Protein AF-A0A6M3ISF0-F1 (afdb_monomer_lite)

Foldseek 3Di:
DDKDKDFDADPVGQGAWFKWKFKAAPPVRHGFWWAPDPVSPHTDDGGDTAHNRRMDMTHDDFHWIKIFIDDPVDTDIDGGDGDDPPPPLPQAEFEWDDEQQETEGDDDPPPDDADAFRKHKYQGQFFAQDQWGWYQDPPPGIATEAEDVRHTWAHDPPPDAQRTPQRTGRWMWMWGAHVVVGHIYTDDTD

Structure (mmCIF, N/CA/C/O backbone):
data_AF-A0A6M3ISF0-F1
#
_entry.id   AF-A0A6M3ISF0-F1
#
loop_
_atom_site.group_PDB
_atom_site.id
_atom_site.type_symbol
_atom_site.label_atom_id
_atom_site.label_alt_id
_atom_site.label_comp_id
_atom_site.label_asym_id
_atom_site.label_entity_id
_atom_site.label_seq_id
_atom_site.pdbx_PDB_ins_code
_atom_site.Cartn_x
_atom_site.Cartn_y
_atom_site.Cartn_z
_atom_site.occupancy
_atom_site.B_iso_or_equiv
_atom_site.auth_seq_id
_atom_site.auth_comp_id
_atom_site.auth_asym_id
_atom_site.auth_atom_id
_atom_site.pdbx_PDB_model_num
ATOM 1 N N . MET A 1 1 ? -7.201 -8.445 5.596 1.00 82.94 1 MET A N 1
ATOM 2 C CA . MET A 1 1 ? -7.683 -7.466 6.593 1.00 82.94 1 MET A CA 1
ATOM 3 C C . MET A 1 1 ? -6.512 -7.004 7.444 1.00 82.94 1 MET A C 1
ATOM 5 O O . MET A 1 1 ? -5.647 -7.827 7.736 1.00 82.94 1 MET A O 1
ATOM 9 N N . GLU A 1 2 ? -6.474 -5.734 7.847 1.00 86.75 2 GLU A N 1
ATOM 10 C CA . GLU A 1 2 ? -5.438 -5.208 8.753 1.00 86.75 2 GLU A CA 1
ATOM 11 C C . GLU A 1 2 ? -5.917 -5.291 10.208 1.00 86.75 2 GLU A C 1
ATOM 13 O O . GLU A 1 2 ? -7.106 -5.116 10.480 1.00 86.75 2 GLU A O 1
ATOM 18 N N . LYS A 1 3 ? -5.005 -5.587 11.144 1.00 91.44 3 LYS A N 1
ATOM 19 C CA . LYS A 1 3 ? -5.300 -5.579 12.581 1.00 91.44 3 LYS A CA 1
ATOM 20 C C . LYS A 1 3 ? -5.180 -4.157 13.117 1.00 91.44 3 LYS A C 1
ATOM 22 O O . LYS A 1 3 ? -4.159 -3.512 12.906 1.00 91.44 3 LYS A O 1
ATOM 27 N N . ARG A 1 4 ? -6.143 -3.720 13.922 1.00 94.06 4 ARG A N 1
ATOM 28 C CA . ARG A 1 4 ? -5.987 -2.559 14.804 1.00 94.06 4 ARG A CA 1
ATOM 29 C C . ARG A 1 4 ? -6.282 -2.936 16.239 1.00 94.06 4 ARG A C 1
ATOM 31 O O . ARG A 1 4 ? -7.137 -3.774 16.514 1.00 94.06 4 ARG A O 1
ATOM 38 N N . TYR A 1 5 ? -5.559 -2.299 17.142 1.00 95.19 5 TYR A N 1
ATOM 39 C CA . TYR A 1 5 ? -5.719 -2.455 18.573 1.00 95.19 5 TYR A CA 1
ATOM 40 C C . TYR A 1 5 ? -5.307 -1.167 19.269 1.00 95.19 5 TYR A C 1
ATOM 42 O O . TYR A 1 5 ? -4.506 -0.401 18.733 1.00 95.19 5 TYR A O 1
ATOM 50 N N . ASP A 1 6 ? -5.859 -0.939 20.450 1.00 96.44 6 ASP A N 1
ATOM 51 C CA . ASP A 1 6 ? -5.440 0.136 21.343 1.00 96.44 6 ASP A CA 1
ATOM 52 C C . ASP A 1 6 ? -5.912 -0.186 22.768 1.00 96.44 6 ASP A C 1
ATOM 54 O O . ASP A 1 6 ? -6.575 -1.202 23.012 1.00 96.44 6 ASP A O 1
ATOM 58 N N . SER A 1 7 ? -5.576 0.681 23.717 1.00 96.12 7 SER A N 1
ATOM 59 C CA . SER A 1 7 ? -6.074 0.628 25.082 1.00 96.12 7 SER A CA 1
ATOM 60 C C . SER A 1 7 ? -6.783 1.920 25.484 1.00 96.12 7 SER A C 1
ATOM 62 O O . SER A 1 7 ? -6.400 3.036 25.134 1.00 96.12 7 SER A O 1
ATOM 64 N N . VAL A 1 8 ? -7.864 1.772 26.244 1.00 95.88 8 VAL A N 1
ATOM 65 C CA . VAL A 1 8 ? -8.617 2.889 26.809 1.00 95.88 8 VAL A CA 1
ATOM 66 C C . VAL A 1 8 ? -8.153 3.114 28.241 1.00 95.88 8 VAL A C 1
ATOM 68 O O . VAL A 1 8 ? -8.286 2.237 29.095 1.00 95.88 8 VAL A O 1
ATOM 71 N N . ILE A 1 9 ? -7.644 4.316 28.502 1.00 94.75 9 ILE A N 1
ATOM 72 C CA . ILE A 1 9 ? -7.204 4.762 29.827 1.00 94.75 9 ILE A CA 1
ATOM 73 C C . ILE A 1 9 ? -7.998 5.985 30.298 1.00 94.75 9 ILE A C 1
ATOM 75 O O . ILE A 1 9 ? -8.476 6.788 29.491 1.00 94.75 9 ILE A O 1
ATOM 79 N N . ASP A 1 10 ? -8.145 6.134 31.613 1.00 90.38 10 ASP A N 1
ATOM 80 C CA . ASP A 1 10 ? -8.730 7.318 32.239 1.00 90.38 10 ASP A CA 1
ATOM 81 C C . ASP A 1 10 ? -7.714 8.478 32.345 1.00 90.38 10 ASP A C 1
ATOM 83 O O . ASP A 1 10 ? -6.531 8.346 32.029 1.00 90.38 10 ASP A O 1
ATOM 87 N N . LEU A 1 11 ? -8.164 9.643 32.827 1.00 87.62 11 LEU A N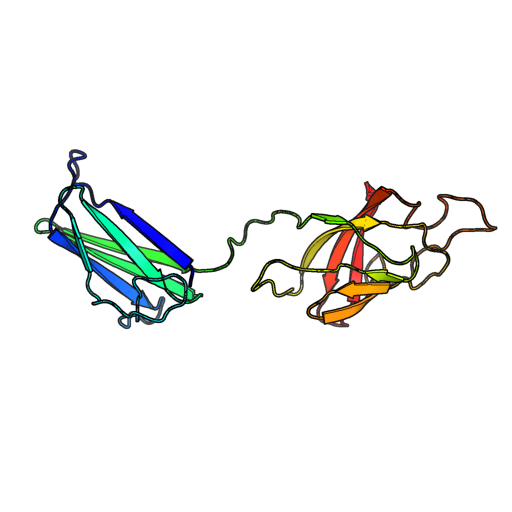 1
ATOM 88 C CA . LEU A 1 11 ? -7.303 10.826 33.007 1.00 87.62 11 LEU A CA 1
ATOM 89 C C . LEU A 1 11 ? -6.198 10.645 34.064 1.00 87.62 11 LEU A C 1
ATOM 91 O O . LEU A 1 11 ? -5.318 11.495 34.178 1.00 87.62 11 LEU A O 1
ATOM 95 N N . LYS A 1 12 ? -6.257 9.577 34.860 1.00 91.69 12 LYS A N 1
ATOM 96 C CA . LYS A 1 12 ? -5.252 9.214 35.864 1.00 91.69 12 LYS A CA 1
ATOM 97 C C . LYS A 1 12 ? -4.309 8.117 35.351 1.00 91.69 12 LYS A C 1
ATOM 99 O O . LYS A 1 12 ? -3.406 7.731 36.086 1.00 91.69 12 LYS A O 1
ATOM 104 N N . GLY A 1 13 ? -4.501 7.643 34.116 1.00 90.31 13 GLY A N 1
ATOM 105 C CA . GLY A 1 13 ? -3.708 6.589 33.491 1.00 90.31 13 GLY A CA 1
ATOM 106 C C . GLY A 1 13 ? -4.131 5.164 33.858 1.00 90.31 13 GLY A C 1
ATOM 107 O O . GLY A 1 13 ? -3.401 4.232 33.535 1.00 90.31 13 GLY A O 1
ATOM 108 N N . ASN A 1 14 ? -5.276 4.965 34.519 1.00 93.75 14 ASN A N 1
ATOM 109 C CA . ASN A 1 14 ? -5.788 3.621 34.796 1.00 93.75 14 ASN A CA 1
ATOM 110 C C . ASN A 1 14 ? -6.493 3.057 33.562 1.00 93.75 14 ASN A C 1
ATOM 112 O O . ASN A 1 14 ? -7.224 3.781 32.886 1.00 93.75 14 ASN A O 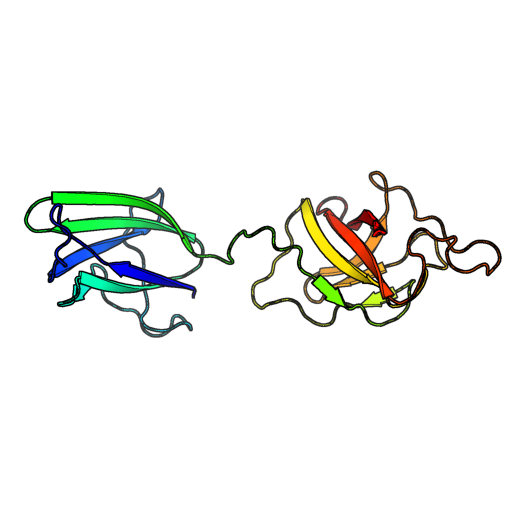1
ATOM 116 N N . ALA A 1 15 ? -6.337 1.758 33.317 1.00 95.94 15 ALA A N 1
ATOM 117 C CA . ALA A 1 15 ? -7.112 1.038 32.314 1.00 95.94 15 ALA A CA 1
ATOM 118 C C . ALA A 1 15 ? -8.621 1.114 32.602 1.00 95.94 15 ALA A C 1
ATOM 120 O O . ALA A 1 15 ? -9.052 1.005 33.752 1.00 95.94 15 ALA A O 1
ATOM 121 N N . VAL A 1 16 ? -9.423 1.281 31.550 1.00 96.38 16 VAL A N 1
ATOM 122 C CA . VAL A 1 16 ? -10.886 1.316 31.642 1.00 96.38 16 VAL A CA 1
ATOM 123 C C . VAL A 1 16 ? -11.461 0.027 31.071 1.00 96.38 16 VAL A C 1
ATOM 125 O O . VAL A 1 16 ? -11.565 -0.125 29.856 1.00 96.38 16 VAL A O 1
ATOM 128 N N . GLU A 1 17 ? -11.868 -0.881 31.953 1.00 97.12 17 GLU A N 1
ATOM 129 C CA . GLU A 1 17 ? -12.612 -2.091 31.593 1.00 97.12 17 GLU A CA 1
ATOM 130 C C . GLU A 1 17 ? -14.055 -1.763 31.183 1.00 97.12 17 GLU A C 1
ATOM 132 O O . GLU A 1 17 ? -14.706 -0.894 31.772 1.00 97.12 17 GLU A O 1
ATOM 137 N N . GLY A 1 18 ? -14.569 -2.460 30.166 1.00 96.06 18 GLY A N 1
ATOM 138 C CA . GLY A 1 18 ? -15.957 -2.331 29.723 1.00 96.06 18 GLY A CA 1
ATOM 139 C C . GLY A 1 18 ? -16.284 -1.031 28.980 1.00 96.06 18 GLY A C 1
ATOM 140 O O . GLY A 1 18 ? -17.460 -0.725 28.770 1.00 96.06 18 GLY A O 1
ATOM 141 N N . ALA A 1 19 ? -15.280 -0.260 28.551 1.00 97.31 19 ALA A N 1
ATOM 142 C CA . ALA A 1 19 ? -15.494 0.854 27.636 1.00 97.31 19 ALA A CA 1
ATOM 143 C C . ALA A 1 19 ? -16.059 0.326 26.312 1.00 97.31 19 ALA A C 1
ATOM 145 O O . ALA A 1 19 ? -15.580 -0.666 25.766 1.00 97.31 19 ALA A O 1
ATOM 146 N N . THR A 1 20 ? -17.082 0.994 25.787 1.00 97.94 20 THR A N 1
ATOM 147 C CA . THR A 1 20 ? -17.698 0.625 24.511 1.00 97.94 20 THR A CA 1
ATOM 148 C C . THR A 1 20 ? -16.939 1.286 23.369 1.00 97.94 20 THR A C 1
ATOM 150 O O . THR A 1 20 ? -16.845 2.512 23.336 1.00 97.94 20 THR A O 1
ATOM 153 N N . VAL A 1 21 ? -16.449 0.501 22.412 1.00 98.06 21 VAL A N 1
ATOM 154 C CA . VAL A 1 21 ? -15.757 0.990 21.214 1.00 98.06 21 VAL A CA 1
ATOM 155 C C . VAL A 1 21 ? -16.611 0.693 19.988 1.00 98.06 21 VAL A C 1
ATOM 157 O O . VAL A 1 21 ? -16.810 -0.462 19.615 1.00 98.06 21 VAL A O 1
ATOM 160 N N . ARG A 1 22 ? -17.138 1.742 19.354 1.00 98.12 22 ARG A N 1
ATOM 161 C CA . ARG A 1 22 ? -17.831 1.644 18.064 1.00 98.12 22 ARG A CA 1
ATOM 162 C C . ARG A 1 22 ? -16.865 1.962 16.940 1.00 98.12 22 ARG A C 1
ATOM 164 O O . ARG A 1 22 ? -16.290 3.047 16.932 1.00 98.12 22 ARG A O 1
ATOM 171 N N . VAL A 1 23 ? -16.751 1.052 15.979 1.00 97.88 23 VAL A N 1
ATOM 172 C CA . VAL A 1 23 ? -15.993 1.274 14.741 1.00 97.88 23 VAL A CA 1
ATOM 173 C C . VAL A 1 23 ? -16.966 1.712 13.650 1.00 97.88 23 VAL A C 1
ATOM 175 O O . VAL A 1 23 ? -17.902 0.982 13.320 1.00 97.88 23 VAL A O 1
ATOM 178 N N . GLN A 1 24 ? -16.788 2.907 13.103 1.00 97.44 24 GLN A N 1
ATOM 179 C CA . GLN A 1 24 ? -17.673 3.453 12.075 1.00 97.44 24 GLN A CA 1
ATOM 180 C C . GLN A 1 24 ? -16.903 3.756 10.795 1.00 97.44 24 GLN A C 1
ATOM 182 O O . GLN A 1 24 ? -15.719 4.073 10.845 1.00 97.44 24 GLN A O 1
ATOM 187 N N . SER A 1 25 ? -17.572 3.685 9.648 1.00 93.62 25 SER A N 1
ATOM 188 C CA . SER A 1 25 ? -17.029 4.168 8.381 1.00 93.62 25 SER A CA 1
ATOM 189 C C . SER A 1 25 ? -16.835 5.678 8.472 1.00 93.62 25 SER A C 1
ATOM 191 O O . SER A 1 25 ? -17.751 6.379 8.907 1.00 93.62 25 SER A O 1
ATOM 193 N N . TYR A 1 26 ? -15.708 6.201 8.014 1.00 89.12 26 TYR A N 1
ATOM 194 C CA . TYR A 1 26 ? -15.469 7.637 7.936 1.00 89.12 26 TYR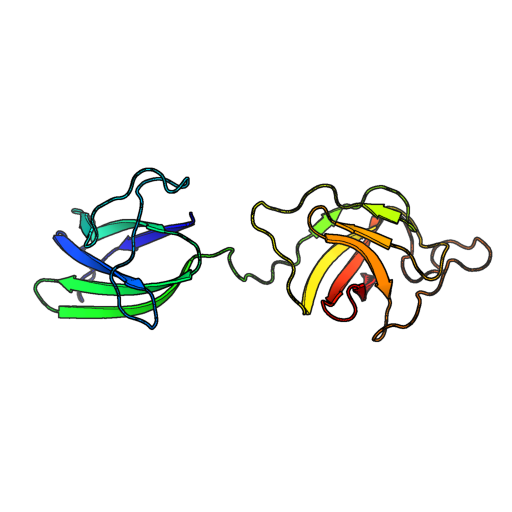 A CA 1
ATOM 195 C C . TYR A 1 26 ? -15.478 8.090 6.465 1.00 89.12 26 TYR A C 1
ATOM 197 O O . TYR A 1 26 ? -14.930 7.384 5.621 1.00 89.12 26 TYR A O 1
ATOM 205 N N . PRO A 1 27 ? -16.116 9.226 6.112 1.00 88.44 27 PRO A N 1
ATOM 206 C CA . PRO A 1 27 ? -16.833 10.178 6.974 1.00 88.44 27 PRO A CA 1
ATOM 207 C C . PRO A 1 27 ? -18.326 9.859 7.187 1.00 88.44 27 PRO A C 1
ATOM 209 O O . PRO A 1 27 ? -19.015 10.602 7.879 1.00 88.44 27 PRO A O 1
ATOM 212 N N . ALA A 1 28 ? -18.851 8.782 6.595 1.00 82.81 28 ALA A N 1
ATOM 213 C CA . ALA A 1 28 ? -20.293 8.508 6.559 1.00 82.81 28 ALA A CA 1
ATOM 214 C C . ALA A 1 28 ? -20.934 8.173 7.927 1.00 82.81 28 ALA A C 1
ATOM 216 O O . ALA A 1 28 ? -22.144 8.314 8.087 1.00 82.81 28 ALA A O 1
ATOM 217 N N . GLY A 1 29 ? -20.153 7.720 8.913 1.00 87.56 29 GLY A N 1
ATOM 218 C CA . GLY A 1 29 ? -20.597 7.436 10.284 1.00 87.56 29 GLY A CA 1
ATOM 219 C C . GLY A 1 29 ? -21.425 6.155 10.478 1.00 87.56 29 GLY A C 1
ATOM 220 O O . GLY A 1 29 ? -21.916 5.911 11.581 1.00 87.56 29 GLY A O 1
ATOM 221 N N . ALA A 1 30 ? -21.601 5.321 9.448 1.00 91.88 30 ALA A N 1
ATOM 222 C CA . ALA A 1 30 ? -22.296 4.035 9.568 1.00 91.88 30 ALA A CA 1
ATOM 223 C C . ALA A 1 30 ? -21.466 3.013 10.368 1.00 91.88 30 ALA A C 1
ATOM 225 O O . ALA A 1 30 ? -20.240 3.075 10.356 1.00 91.88 30 ALA A O 1
ATOM 226 N N . LEU A 1 31 ? -22.110 2.062 11.060 1.00 95.69 31 LEU A N 1
ATOM 227 C CA . LEU A 1 31 ? -21.390 0.969 11.731 1.00 95.69 31 LEU A CA 1
ATOM 228 C C . LEU A 1 31 ? -20.684 0.081 10.702 1.00 95.69 31 LEU A C 1
ATOM 230 O O . LEU A 1 31 ? -21.308 -0.389 9.751 1.00 95.69 31 LEU A O 1
ATOM 234 N N . SER A 1 32 ? -19.398 -0.175 10.929 1.00 96.50 32 SER A N 1
ATOM 235 C CA . SER A 1 32 ? -18.588 -1.032 10.064 1.00 96.50 32 SER A CA 1
ATOM 236 C C . SER A 1 32 ? -18.663 -2.499 10.476 1.00 96.50 32 SER A C 1
ATOM 238 O O . SER A 1 32 ? -18.832 -2.823 11.653 1.00 96.50 32 SER A O 1
ATOM 240 N N . THR A 1 33 ? -18.476 -3.399 9.509 1.00 96.31 33 THR A N 1
ATOM 241 C CA . THR A 1 33 ? -18.230 -4.819 9.805 1.00 96.31 33 THR A CA 1
ATOM 242 C C . THR A 1 33 ? -16.764 -5.002 10.186 1.00 96.31 33 THR A C 1
ATOM 244 O O . THR A 1 33 ? -15.882 -4.493 9.498 1.00 96.31 33 THR A O 1
ATOM 247 N N . ILE A 1 34 ? -16.515 -5.720 11.277 1.00 97.44 34 ILE A N 1
ATOM 248 C CA . ILE A 1 34 ? -15.180 -6.000 11.815 1.00 97.44 34 ILE A CA 1
ATOM 249 C C . ILE A 1 34 ? -15.045 -7.495 12.119 1.00 97.44 34 ILE A C 1
ATOM 251 O O . ILE A 1 34 ? -16.050 -8.193 12.273 1.00 97.44 34 ILE A O 1
ATOM 255 N N . TYR A 1 35 ? -13.812 -7.989 12.198 1.00 97.50 35 TYR A N 1
ATOM 256 C CA . TYR A 1 35 ? -13.494 -9.417 12.225 1.00 97.50 35 TYR A CA 1
ATOM 257 C C . TYR A 1 35 ? -12.497 -9.765 13.335 1.00 97.50 35 TYR A C 1
ATOM 259 O O . TYR A 1 35 ? -11.758 -8.906 13.814 1.00 97.50 35 TYR A O 1
ATOM 267 N N . SER A 1 36 ? -12.464 -11.041 13.721 1.00 95.75 36 SER A N 1
ATOM 268 C CA . SER A 1 36 ? -11.469 -11.594 14.661 1.00 95.75 36 SER A CA 1
ATOM 269 C C . SER A 1 36 ? -10.247 -12.213 13.976 1.00 95.75 36 SER A C 1
ATOM 271 O O . SER A 1 36 ? -9.271 -12.531 14.649 1.00 95.75 36 SER A O 1
ATOM 273 N N . ASP A 1 37 ? -10.273 -12.364 12.650 1.00 91.19 37 ASP A N 1
ATOM 274 C CA . ASP A 1 37 ? -9.190 -12.964 11.872 1.00 91.19 37 ASP A CA 1
ATOM 275 C C . ASP A 1 37 ? -8.735 -12.077 10.706 1.00 91.19 37 ASP A C 1
ATOM 277 O O . ASP A 1 37 ? -9.480 -11.245 10.180 1.00 91.19 37 ASP A O 1
ATOM 281 N N . SER A 1 38 ? -7.487 -12.284 10.279 1.00 88.62 38 SER A N 1
ATOM 282 C CA . SER A 1 38 ? -6.853 -11.535 9.189 1.00 88.62 38 SER A CA 1
ATOM 283 C C . SER A 1 38 ? -7.420 -11.853 7.802 1.00 88.62 38 SER A C 1
ATOM 285 O O . SER A 1 38 ? -7.222 -11.062 6.871 1.00 88.62 38 SER A O 1
ATOM 287 N N . LEU A 1 39 ? -8.135 -12.975 7.661 1.00 86.25 39 LEU A N 1
ATOM 288 C CA . LEU A 1 39 ? -8.771 -13.406 6.416 1.00 86.25 39 LEU A CA 1
ATOM 289 C C . LEU A 1 39 ? -10.142 -12.744 6.204 1.00 86.25 39 LEU A C 1
ATOM 291 O O . LEU A 1 39 ? -10.657 -12.775 5.090 1.00 86.25 39 LEU A O 1
ATOM 295 N N . GLY A 1 40 ? -10.713 -12.112 7.236 1.00 90.31 40 GLY A N 1
ATOM 296 C CA . GLY A 1 40 ? -12.026 -11.472 7.175 1.00 90.31 40 GLY A CA 1
ATOM 297 C C . GLY A 1 40 ? -13.183 -12.469 7.134 1.00 90.31 40 GLY A C 1
ATOM 298 O O . GLY A 1 40 ? -14.208 -12.187 6.519 1.00 90.31 40 GLY A O 1
ATOM 299 N N . VAL A 1 41 ? -13.021 -13.647 7.742 1.00 89.12 41 VAL A N 1
ATOM 300 C CA . VAL A 1 41 ? -14.031 -14.719 7.692 1.00 89.12 41 VAL A CA 1
ATOM 301 C C . VAL A 1 41 ? -15.000 -14.625 8.870 1.00 89.12 41 VAL A C 1
ATOM 303 O O . VAL A 1 41 ? -16.215 -14.729 8.705 1.00 89.12 41 VAL A O 1
ATOM 306 N N . THR A 1 42 ? -14.476 -14.402 10.069 1.00 95.56 42 THR A N 1
ATOM 307 C CA . THR A 1 42 ? -15.219 -14.477 11.328 1.00 95.56 42 THR A CA 1
ATOM 308 C C . THR A 1 42 ? -15.560 -13.076 11.803 1.00 95.56 42 THR A C 1
ATOM 310 O O . THR A 1 42 ? -14.797 -12.443 12.543 1.00 95.56 42 THR A O 1
ATOM 313 N N . ALA A 1 43 ? -16.712 -12.577 11.352 1.00 96.69 43 ALA A N 1
ATOM 314 C CA . ALA A 1 43 ? -17.239 -11.296 11.801 1.00 96.69 43 ALA A CA 1
ATOM 315 C C . ALA A 1 43 ? -17.524 -11.323 13.312 1.00 96.69 43 ALA A C 1
ATOM 317 O O . ALA A 1 43 ? -18.019 -12.318 13.847 1.00 96.69 43 ALA A O 1
ATOM 318 N N . ILE A 1 44 ? -17.226 -10.219 13.990 1.00 97.38 44 ILE A N 1
ATOM 319 C CA . ILE A 1 44 ? -17.486 -10.029 15.421 1.00 97.38 44 ILE A CA 1
ATOM 320 C C . ILE A 1 44 ? -18.438 -8.856 15.650 1.00 97.38 44 ILE A C 1
ATOM 322 O O . ILE A 1 44 ? -18.729 -8.071 14.747 1.00 97.38 44 ILE A O 1
ATOM 326 N N . ALA A 1 45 ? -18.957 -8.758 16.873 1.00 96.88 45 ALA A N 1
ATOM 327 C CA . ALA A 1 45 ? -19.888 -7.704 17.242 1.00 96.88 45 ALA A CA 1
ATOM 328 C C . ALA A 1 45 ? -19.228 -6.316 17.196 1.00 96.88 45 ALA A C 1
ATOM 330 O O . ALA A 1 45 ? -18.093 -6.135 17.627 1.00 96.88 45 ALA A O 1
ATOM 331 N N . ASN A 1 46 ? -19.988 -5.334 16.718 1.00 97.00 46 ASN A N 1
ATOM 332 C CA . ASN A 1 46 ? -19.664 -3.915 16.786 1.00 97.00 46 ASN A CA 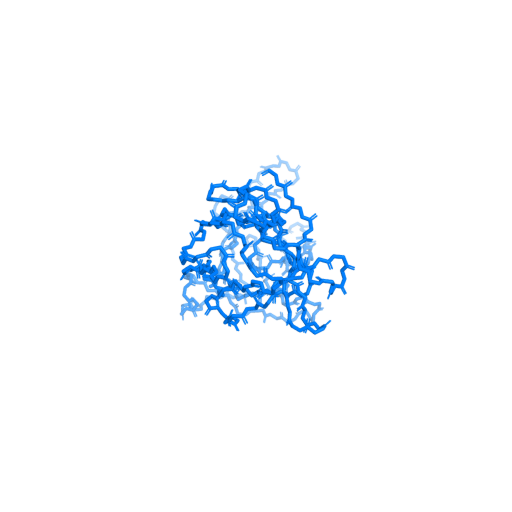1
ATOM 333 C C . ASN A 1 46 ? -20.908 -3.196 17.325 1.00 97.00 46 ASN A C 1
ATOM 335 O O . ASN A 1 46 ? -21.932 -3.179 16.634 1.00 97.00 46 ASN A O 1
ATOM 339 N N . PRO A 1 47 ? -20.881 -2.668 18.560 1.00 97.56 47 PRO A N 1
ATOM 340 C CA . PRO A 1 47 ? -19.699 -2.261 19.334 1.00 97.56 47 PRO A CA 1
ATOM 341 C C . PRO A 1 47 ? -18.902 -3.394 20.006 1.00 97.56 47 PRO A C 1
ATOM 343 O O . PRO A 1 47 ? -19.466 -4.430 20.349 1.00 97.56 47 PRO A O 1
ATOM 346 N N . LEU A 1 48 ? -17.615 -3.133 20.259 1.00 97.12 48 LEU A N 1
ATOM 347 C CA . LEU A 1 48 ? -16.722 -3.929 21.111 1.00 97.12 48 LEU A CA 1
ATOM 348 C C . LEU A 1 48 ? -16.734 -3.401 22.553 1.00 97.12 48 LEU A C 1
ATOM 350 O O . LEU A 1 48 ? -17.076 -2.241 22.794 1.00 97.12 48 LEU A O 1
ATOM 354 N N . THR A 1 49 ? -16.291 -4.228 23.498 1.00 97.44 49 THR A N 1
ATOM 355 C CA . THR A 1 49 ? -16.019 -3.830 24.888 1.00 97.44 49 THR A CA 1
ATOM 356 C C . THR A 1 49 ? -14.559 -4.076 25.232 1.00 97.44 49 THR A C 1
ATOM 358 O O . THR A 1 49 ? -14.038 -5.140 24.898 1.00 97.44 49 THR A O 1
ATOM 361 N N . THR A 1 50 ? -13.915 -3.130 25.912 1.00 97.69 50 THR A N 1
ATOM 362 C CA . THR A 1 50 ? -12.540 -3.310 26.392 1.00 97.69 50 THR A CA 1
ATOM 363 C C . THR A 1 50 ? -12.448 -4.336 27.518 1.00 97.69 50 THR A C 1
ATOM 365 O O . THR A 1 50 ? -13.369 -4.462 28.330 1.00 97.69 50 THR A O 1
ATOM 368 N N . ASP A 1 51 ? -11.328 -5.055 27.578 1.00 96.94 51 ASP A N 1
ATOM 369 C CA . ASP A 1 51 ? -11.035 -6.024 28.639 1.00 96.94 51 ASP A CA 1
ATOM 370 C C . ASP A 1 51 ? -10.548 -5.361 29.949 1.00 96.94 51 ASP A C 1
ATOM 372 O O . ASP A 1 51 ? -10.504 -4.135 30.068 1.00 96.94 51 ASP A O 1
ATOM 376 N N . ALA A 1 52 ? -10.148 -6.169 30.939 1.00 97.00 52 ALA A N 1
ATOM 377 C CA . ALA A 1 52 ? -9.641 -5.701 32.236 1.00 97.00 52 ALA A CA 1
ATOM 378 C C . ALA A 1 52 ? -8.366 -4.830 32.153 1.00 97.00 52 ALA A C 1
ATOM 380 O O . ALA A 1 52 ? -8.061 -4.091 33.087 1.00 97.00 52 ALA A O 1
ATOM 381 N N . ASN A 1 53 ? -7.627 -4.888 31.040 1.00 95.94 53 ASN A N 1
ATOM 382 C CA . ASN A 1 53 ? -6.470 -4.034 30.759 1.00 95.94 53 ASN A CA 1
ATOM 383 C C . ASN A 1 53 ? -6.846 -2.809 29.908 1.00 95.94 53 ASN A C 1
ATOM 385 O O . ASN A 1 53 ? -5.969 -2.061 29.471 1.00 95.94 53 ASN A O 1
ATOM 389 N N . GLY A 1 54 ? -8.140 -2.589 29.665 1.00 96.69 54 GLY A N 1
ATOM 390 C CA . GLY A 1 54 ? -8.642 -1.537 28.791 1.00 96.69 54 GLY A CA 1
ATOM 391 C C . GLY A 1 54 ? -8.387 -1.819 27.312 1.00 96.69 54 GLY A C 1
ATOM 392 O O . GLY A 1 54 ? -8.587 -0.927 26.493 1.00 96.69 54 GLY A O 1
ATOM 393 N N . TYR A 1 55 ? -7.945 -3.024 26.958 1.00 97.62 55 TYR A N 1
ATOM 394 C CA . TYR A 1 55 ? -7.528 -3.379 25.610 1.00 97.62 55 TYR A CA 1
ATOM 395 C C . TYR A 1 55 ? -8.720 -3.749 24.729 1.00 97.62 55 TYR A C 1
ATOM 397 O O . TYR A 1 55 ? -9.684 -4.369 25.183 1.00 97.62 55 TYR A O 1
ATOM 405 N N . PHE A 1 56 ? -8.635 -3.397 23.449 1.00 97.75 56 PHE A N 1
ATOM 406 C CA . PHE A 1 56 ? -9.511 -3.907 22.402 1.00 97.75 56 PHE A CA 1
ATOM 407 C C . PHE A 1 56 ? -8.719 -4.128 21.115 1.00 97.75 56 PHE A C 1
ATOM 409 O O . PHE A 1 56 ? -7.731 -3.447 20.845 1.00 97.75 56 PHE A O 1
ATOM 416 N N . GLU A 1 57 ? -9.190 -5.055 20.288 1.00 97.19 57 GLU A N 1
ATOM 417 C CA . GLU A 1 57 ? -8.625 -5.326 18.972 1.00 97.19 57 GLU A CA 1
ATOM 418 C C . GLU A 1 57 ? -9.701 -5.759 17.985 1.00 97.19 57 GLU A C 1
ATOM 420 O O . GLU A 1 57 ? -10.751 -6.271 18.372 1.00 97.19 57 GLU A O 1
ATOM 425 N N . TYR A 1 58 ? -9.426 -5.555 16.703 1.00 97.25 58 TYR A N 1
ATOM 426 C CA . TYR A 1 58 ? -10.244 -6.052 15.607 1.00 97.25 58 TYR A CA 1
ATOM 427 C C . TYR A 1 58 ? -9.456 -6.050 14.296 1.00 97.25 58 TYR A C 1
ATOM 429 O O . TYR A 1 58 ? -8.423 -5.392 14.164 1.00 97.25 58 TYR A O 1
ATOM 437 N N . TYR A 1 59 ? -9.987 -6.758 13.307 1.00 95.50 59 TYR A N 1
ATOM 438 C CA . TYR A 1 59 ? -9.575 -6.668 11.914 1.00 95.50 59 TYR A CA 1
ATOM 439 C C . TYR A 1 59 ? -10.650 -5.957 11.089 1.00 95.50 59 TYR A C 1
ATOM 441 O O . TYR A 1 59 ? -11.843 -6.175 11.318 1.00 95.50 59 TYR A O 1
ATOM 449 N N . ALA A 1 60 ? -10.260 -5.139 10.113 1.00 94.56 60 ALA A N 1
ATOM 450 C CA . ALA A 1 60 ? -11.191 -4.573 9.136 1.00 94.56 60 ALA A CA 1
ATOM 451 C C . ALA A 1 60 ? -10.607 -4.563 7.717 1.00 94.56 60 ALA A C 1
ATOM 453 O O . ALA A 1 60 ? -9.417 -4.820 7.499 1.00 94.56 60 ALA A O 1
ATOM 454 N N . ALA A 1 61 ? -11.490 -4.328 6.746 1.00 91.25 61 ALA A N 1
ATOM 455 C CA . ALA A 1 61 ? -11.096 -4.092 5.364 1.00 91.25 61 ALA A CA 1
ATOM 456 C C . ALA A 1 61 ? -10.389 -2.744 5.232 1.00 91.25 61 ALA A C 1
ATOM 458 O O . ALA A 1 61 ? -10.561 -1.864 6.078 1.00 91.25 61 ALA A O 1
ATOM 459 N N . GLU A 1 62 ? -9.630 -2.585 4.153 1.00 88.56 62 GLU A N 1
ATOM 460 C CA . GLU A 1 62 ? -8.987 -1.315 3.828 1.00 88.56 62 GLU A CA 1
ATOM 461 C C . GLU A 1 62 ? -10.025 -0.188 3.732 1.00 88.56 62 GLU A C 1
ATOM 463 O O . GLU A 1 62 ? -11.149 -0.391 3.263 1.00 88.56 62 GLU A O 1
ATOM 468 N N . GLY A 1 63 ? -9.663 0.990 4.229 1.00 88.62 63 GLY A N 1
ATOM 469 C CA . GLY A 1 63 ? -10.524 2.161 4.271 1.00 88.62 63 GLY A CA 1
ATOM 470 C C . GLY A 1 63 ? -10.282 3.048 5.488 1.00 88.62 63 GLY A C 1
ATOM 471 O O . GLY A 1 63 ? -9.415 2.797 6.321 1.00 88.62 63 GLY A O 1
ATOM 472 N N . HIS A 1 64 ? -11.094 4.097 5.595 1.00 90.88 64 HIS A N 1
ATOM 473 C CA . HIS A 1 64 ? -11.015 5.080 6.670 1.00 90.88 64 HIS A CA 1
ATOM 474 C C . HIS A 1 64 ? -12.144 4.865 7.671 1.00 90.88 64 HIS A C 1
ATOM 476 O O . HIS A 1 64 ? -13.314 4.697 7.305 1.00 90.88 64 HIS A O 1
ATOM 482 N N . TYR A 1 65 ? -11.797 4.918 8.951 1.00 95.25 65 TYR A N 1
ATOM 483 C CA . TYR A 1 65 ? -12.718 4.633 10.041 1.00 95.25 65 TYR A CA 1
ATOM 484 C C . TYR A 1 65 ? -12.671 5.709 11.119 1.00 95.25 65 TYR A C 1
ATOM 486 O O . TYR A 1 65 ? -11.743 6.509 11.202 1.00 95.25 65 TYR A O 1
ATOM 494 N N . SER A 1 66 ? -13.677 5.715 11.982 1.00 97.12 66 SER A N 1
ATOM 495 C CA . SER A 1 66 ? -13.634 6.427 13.252 1.00 97.12 66 SER A CA 1
ATOM 496 C C . SER A 1 66 ? -13.918 5.481 14.414 1.00 97.12 66 SER A C 1
ATOM 498 O O . SER A 1 66 ? -14.663 4.504 14.287 1.00 97.12 66 SER A O 1
ATOM 500 N N . TRP A 1 67 ? -13.314 5.774 15.564 1.00 97.81 67 TRP A N 1
ATOM 501 C CA . TRP A 1 67 ? -13.649 5.147 16.838 1.00 97.81 67 TRP A CA 1
ATOM 502 C C . TRP A 1 67 ? -14.466 6.102 17.678 1.00 97.81 67 TRP A C 1
ATOM 504 O O . TRP A 1 67 ? -13.981 7.171 18.044 1.00 97.81 67 TRP A O 1
ATOM 514 N N . VAL A 1 68 ? -15.678 5.691 18.037 1.00 97.69 68 VAL A N 1
ATOM 515 C CA . VAL A 1 68 ? -16.465 6.352 19.079 1.00 97.69 68 VAL A CA 1
ATOM 516 C C . VAL A 1 68 ? -16.354 5.509 20.340 1.00 97.69 68 VAL A C 1
ATOM 518 O O . VAL A 1 68 ? -16.930 4.425 20.432 1.00 97.69 68 VAL A O 1
ATOM 521 N N . ILE A 1 69 ? -15.571 6.009 21.290 1.00 97.69 69 ILE A N 1
ATOM 522 C CA . ILE A 1 69 ? -15.250 5.342 22.548 1.00 97.69 69 ILE A CA 1
ATOM 523 C C . ILE A 1 69 ? -16.090 5.981 23.647 1.00 97.69 69 ILE A C 1
ATOM 525 O O . ILE A 1 69 ? -15.951 7.176 23.917 1.00 97.69 69 ILE A O 1
ATOM 529 N N . THR A 1 70 ? -16.942 5.195 24.297 1.00 96.81 70 THR A N 1
ATOM 530 C CA . THR A 1 70 ? -17.797 5.638 25.403 1.00 96.81 70 THR A CA 1
ATOM 531 C C . THR A 1 70 ? -17.420 4.905 26.684 1.00 96.81 70 THR A C 1
ATOM 533 O O . THR A 1 70 ? -17.395 3.677 26.733 1.00 96.81 70 THR A O 1
ATOM 536 N N . THR A 1 71 ? -17.161 5.671 27.738 1.00 93.81 71 THR A N 1
ATOM 537 C CA . THR A 1 71 ? -16.989 5.194 29.114 1.00 93.81 71 THR A CA 1
ATOM 538 C C . THR A 1 71 ? -18.135 5.719 29.980 1.00 93.81 71 THR A C 1
ATOM 540 O O . THR A 1 71 ? -18.941 6.537 29.536 1.00 93.81 71 THR A O 1
ATOM 543 N N . ASN A 1 72 ? -18.177 5.322 31.253 1.00 85.94 72 ASN A N 1
ATOM 544 C CA . ASN A 1 72 ? -19.133 5.883 32.215 1.00 85.94 72 ASN A CA 1
ATOM 545 C C . ASN A 1 72 ? -18.944 7.396 32.448 1.00 85.94 72 ASN A C 1
ATOM 547 O O . ASN A 1 72 ? -19.852 8.051 32.952 1.00 85.94 72 ASN A O 1
ATOM 551 N N . ALA A 1 73 ? -17.770 7.945 32.117 1.00 86.75 73 ALA A N 1
ATOM 552 C CA . ALA A 1 73 ? -17.420 9.337 32.386 1.00 86.75 73 ALA A CA 1
ATOM 553 C C . ALA A 1 73 ? -17.510 10.244 31.149 1.00 86.75 73 ALA A C 1
ATOM 555 O O . ALA A 1 73 ? -17.819 11.426 31.287 1.00 86.75 73 ALA A O 1
ATOM 556 N N . ALA A 1 74 ? -17.204 9.730 29.953 1.00 90.12 74 ALA A N 1
ATOM 557 C CA . ALA A 1 74 ? -17.091 10.550 28.749 1.00 90.12 74 ALA A CA 1
ATOM 558 C C . ALA A 1 74 ? -17.264 9.741 27.456 1.00 90.12 74 ALA A C 1
ATOM 560 O O . ALA A 1 74 ? -17.137 8.519 27.438 1.00 90.12 74 ALA A O 1
ATOM 561 N N . THR A 1 75 ? -17.493 10.455 26.351 1.00 95.25 75 THR A N 1
ATOM 562 C CA . THR A 1 75 ? -17.368 9.921 24.989 1.00 95.25 75 THR A CA 1
ATOM 563 C C . THR A 1 75 ? -16.267 10.671 24.247 1.00 95.25 75 THR A C 1
ATOM 565 O O . THR A 1 75 ? -16.232 11.901 24.275 1.00 95.25 75 THR A O 1
ATOM 568 N N . LYS A 1 76 ? -15.379 9.938 23.575 1.00 94.94 76 LYS A N 1
ATOM 569 C CA . LYS A 1 76 ? -14.312 10.473 22.723 1.00 94.94 76 LYS A CA 1
ATOM 570 C C . LYS A 1 76 ? -14.449 9.889 21.325 1.00 94.94 76 LYS A C 1
ATOM 572 O O . LYS A 1 76 ? -14.678 8.694 21.179 1.00 94.94 76 LYS A O 1
ATOM 577 N N . THR A 1 77 ? -14.278 10.735 20.313 1.00 96.31 77 THR A N 1
ATOM 578 C CA . THR A 1 77 ? -14.216 10.295 18.917 1.00 96.31 77 THR A CA 1
ATOM 579 C C . THR A 1 77 ? -12.799 10.472 18.390 1.00 96.31 77 THR A C 1
ATOM 581 O O . THR A 1 77 ? -12.214 11.543 18.554 1.00 96.31 77 THR A O 1
ATOM 584 N N . ILE A 1 78 ? -12.254 9.427 17.777 1.00 95.69 78 ILE A N 1
ATOM 585 C CA . ILE A 1 78 ? -11.007 9.458 17.012 1.00 95.69 78 ILE A CA 1
ATOM 586 C C . ILE A 1 78 ? -11.409 9.276 15.554 1.00 95.69 78 ILE A C 1
ATOM 588 O O . ILE A 1 78 ? -11.990 8.252 15.205 1.00 95.69 78 ILE A O 1
ATOM 592 N N . ASN A 1 79 ? -11.169 10.290 14.731 1.00 94.25 79 ASN A N 1
ATOM 593 C CA . ASN A 1 79 ? -11.513 10.267 13.313 1.00 94.25 79 ASN A CA 1
ATOM 594 C C . ASN A 1 79 ? -10.317 9.829 12.472 1.00 94.25 79 ASN A C 1
ATOM 596 O O . ASN A 1 79 ? -9.178 9.962 12.911 1.00 94.25 79 ASN A O 1
ATOM 600 N N . ASP A 1 80 ? -10.618 9.394 11.252 1.00 89.75 80 ASP A N 1
ATOM 601 C CA . ASP A 1 80 ? -9.644 9.157 10.189 1.00 89.75 80 ASP A CA 1
ATOM 602 C C . ASP A 1 80 ? -8.553 8.130 10.539 1.00 89.75 80 ASP A C 1
ATOM 604 O O . ASP A 1 80 ? -7.358 8.321 10.338 1.00 89.75 80 ASP A O 1
ATOM 608 N N . ILE A 1 81 ? -8.991 7.008 11.104 1.00 92.12 81 ILE A N 1
ATOM 609 C CA . ILE A 1 81 ? -8.155 5.840 11.355 1.00 92.12 81 ILE A CA 1
ATOM 610 C C . ILE A 1 81 ? -8.062 5.057 10.052 1.00 92.12 81 ILE A C 1
ATOM 612 O O . ILE A 1 81 ? -9.029 4.415 9.633 1.00 92.12 81 ILE A O 1
ATOM 616 N N . VAL A 1 82 ? -6.895 5.114 9.425 1.00 89.06 82 VAL A N 1
ATOM 617 C CA . VAL A 1 82 ? -6.617 4.425 8.164 1.00 89.06 82 VAL A CA 1
ATOM 618 C C . VAL A 1 82 ? -6.384 2.940 8.428 1.00 89.06 82 VAL A C 1
ATOM 620 O O . VAL A 1 82 ? -5.567 2.576 9.272 1.00 89.06 82 VAL A O 1
ATOM 623 N N . HIS A 1 83 ? -7.090 2.074 7.709 1.00 86.50 83 HIS A N 1
ATOM 624 C CA . HIS A 1 83 ? -6.723 0.674 7.506 1.00 86.50 83 HIS A CA 1
ATOM 625 C C . HIS A 1 83 ? -6.269 0.522 6.063 1.00 86.50 83 HIS A C 1
ATOM 627 O O . HIS A 1 83 ? -7.017 0.849 5.148 1.00 86.50 83 HIS A O 1
ATOM 633 N N . GLY A 1 84 ? -5.063 0.034 5.850 1.00 73.31 84 GLY A N 1
ATOM 634 C CA . GLY A 1 84 ? -4.454 -0.054 4.532 1.00 73.31 84 GLY A CA 1
ATOM 635 C C . GLY A 1 84 ? -3.002 -0.488 4.645 1.00 73.31 84 GLY A C 1
ATOM 636 O O . GLY A 1 84 ? -2.468 -0.545 5.759 1.00 73.31 84 GLY A O 1
ATOM 637 N N . PRO A 1 85 ? -2.329 -0.783 3.520 1.00 60.97 85 PRO A N 1
ATOM 638 C CA . PRO A 1 85 ? -0.877 -0.774 3.541 1.00 60.97 85 PRO A CA 1
ATOM 639 C C . PRO A 1 85 ? -0.456 0.565 4.151 1.00 60.97 85 PRO A C 1
ATOM 641 O O . PRO A 1 85 ? -1.023 1.607 3.818 1.00 60.97 85 PRO A O 1
ATOM 644 N N . SER A 1 86 ? 0.474 0.540 5.104 1.00 56.12 86 SER A N 1
ATOM 645 C CA . SER A 1 86 ? 1.074 1.778 5.579 1.00 56.12 86 SER A CA 1
ATOM 646 C C . SER A 1 86 ? 1.516 2.564 4.348 1.00 56.12 86 SER A C 1
ATOM 648 O O . SER A 1 86 ? 2.375 2.075 3.617 1.00 56.12 86 SER A O 1
ATOM 650 N N . GLU A 1 87 ? 0.973 3.766 4.132 1.00 53.94 87 GLU A N 1
ATOM 651 C CA . GLU A 1 87 ? 1.490 4.753 3.168 1.00 53.94 87 GLU A CA 1
ATOM 652 C C . GLU A 1 87 ? 2.860 5.290 3.631 1.00 53.94 87 GLU A C 1
ATOM 654 O O . GLU A 1 87 ? 3.190 6.468 3.504 1.00 53.94 87 GLU A O 1
ATOM 659 N N . GLY A 1 88 ? 3.667 4.436 4.262 1.00 44.97 88 GLY A N 1
ATOM 660 C CA . GLY A 1 88 ? 5.069 4.703 4.452 1.00 44.97 88 GLY A CA 1
ATOM 661 C C . GLY A 1 88 ? 5.676 4.713 3.065 1.00 44.97 88 GLY A C 1
ATOM 662 O O . GLY A 1 88 ? 5.647 3.695 2.378 1.00 44.97 88 GLY A O 1
ATOM 663 N N . GLY A 1 89 ? 6.218 5.863 2.667 1.00 43.16 89 GLY A N 1
ATOM 664 C CA . GLY A 1 89 ? 7.162 6.004 1.561 1.00 43.16 89 GLY A CA 1
ATOM 665 C C . GLY A 1 89 ? 8.460 5.238 1.825 1.00 43.16 89 GLY A C 1
ATOM 666 O O . GLY A 1 89 ? 9.549 5.792 1.705 1.00 43.16 89 GLY A O 1
ATOM 667 N N . ASP A 1 90 ? 8.343 3.975 2.223 1.00 53.56 90 ASP A N 1
ATOM 668 C CA . ASP A 1 90 ? 9.417 3.016 2.171 1.00 53.56 90 ASP A CA 1
ATOM 669 C C . ASP A 1 90 ? 9.645 2.772 0.683 1.00 53.56 90 ASP A C 1
ATOM 671 O O . ASP A 1 90 ? 8.866 2.071 0.029 1.00 53.56 90 ASP A O 1
ATOM 675 N N . GLU A 1 91 ? 10.680 3.418 0.135 1.00 58.12 91 GLU A N 1
ATOM 676 C CA . GLU A 1 91 ? 11.215 3.109 -1.188 1.00 58.12 91 GLU A CA 1
ATOM 677 C C . GLU A 1 91 ? 11.268 1.587 -1.316 1.00 58.12 91 GLU A C 1
ATOM 679 O O . GLU A 1 91 ? 12.088 0.916 -0.681 1.00 58.12 91 GLU A O 1
ATOM 684 N N . SER A 1 92 ? 10.346 1.015 -2.088 1.00 78.50 92 SER A N 1
ATOM 685 C CA . SER A 1 92 ? 10.274 -0.434 -2.187 1.00 78.50 92 SER A CA 1
ATOM 686 C C . SER A 1 92 ? 11.499 -0.889 -2.968 1.00 78.50 92 SER A C 1
ATOM 688 O O . SER A 1 92 ? 11.619 -0.606 -4.161 1.00 78.50 92 SER A O 1
ATOM 690 N N . PHE A 1 93 ? 12.446 -1.517 -2.268 1.00 88.81 93 PHE A N 1
ATOM 691 C CA . PHE A 1 93 ? 13.708 -1.960 -2.842 1.00 88.81 93 PHE A CA 1
ATOM 692 C C . PHE A 1 93 ? 13.564 -3.346 -3.469 1.00 88.81 93 PHE A C 1
ATOM 694 O O . PHE A 1 93 ? 13.290 -4.333 -2.784 1.00 88.81 93 PHE A O 1
ATOM 701 N N . PHE A 1 94 ? 13.820 -3.434 -4.770 1.00 91.94 94 PHE A N 1
ATOM 702 C CA . PHE A 1 94 ? 13.769 -4.666 -5.541 1.00 91.94 94 PHE A CA 1
ATOM 703 C C . PHE A 1 94 ? 15.126 -5.002 -6.154 1.00 91.94 94 PHE A C 1
ATOM 705 O O . PHE A 1 94 ? 15.903 -4.128 -6.528 1.00 91.94 94 PHE A O 1
ATOM 712 N N . VAL A 1 95 ? 15.395 -6.295 -6.324 1.00 94.00 95 VAL A N 1
ATOM 713 C CA . VAL A 1 95 ? 16.530 -6.781 -7.117 1.00 94.00 95 VAL A CA 1
ATOM 714 C C . VAL A 1 95 ? 15.984 -7.327 -8.426 1.00 94.00 95 VAL A C 1
ATOM 716 O O . VAL A 1 95 ? 15.196 -8.274 -8.418 1.00 94.00 95 VAL A O 1
ATOM 719 N N . ALA A 1 96 ? 16.379 -6.718 -9.543 1.00 96.19 96 ALA A N 1
ATOM 720 C CA . ALA A 1 96 ? 15.933 -7.150 -10.855 1.00 96.19 96 ALA A CA 1
ATOM 721 C C . ALA A 1 96 ? 16.633 -8.440 -11.299 1.00 96.19 96 ALA A C 1
ATOM 723 O O . ALA A 1 96 ? 17.780 -8.726 -10.955 1.00 96.19 96 ALA A O 1
ATOM 724 N N . THR A 1 97 ? 15.923 -9.197 -12.126 1.00 96.56 97 THR A N 1
ATOM 725 C CA . THR A 1 97 ? 16.458 -10.293 -12.942 1.00 96.56 97 THR A CA 1
ATOM 726 C C . THR A 1 97 ? 16.300 -9.940 -14.426 1.00 96.56 97 THR A C 1
ATOM 728 O O . THR A 1 97 ? 15.830 -8.849 -14.746 1.00 96.56 97 THR A O 1
ATOM 731 N N . GLY A 1 98 ? 16.690 -10.831 -15.342 1.00 95.81 98 GLY A N 1
ATOM 732 C CA . GLY A 1 98 ? 16.612 -10.579 -16.786 1.00 95.81 98 GLY A CA 1
ATOM 733 C C . GLY A 1 98 ? 17.893 -9.953 -17.339 1.00 95.81 98 GLY A C 1
ATOM 734 O O . GLY A 1 98 ? 18.987 -10.420 -17.021 1.00 95.81 98 GLY A O 1
ATOM 735 N N . THR A 1 99 ? 17.759 -8.921 -18.173 1.00 96.06 99 THR A N 1
ATOM 736 C CA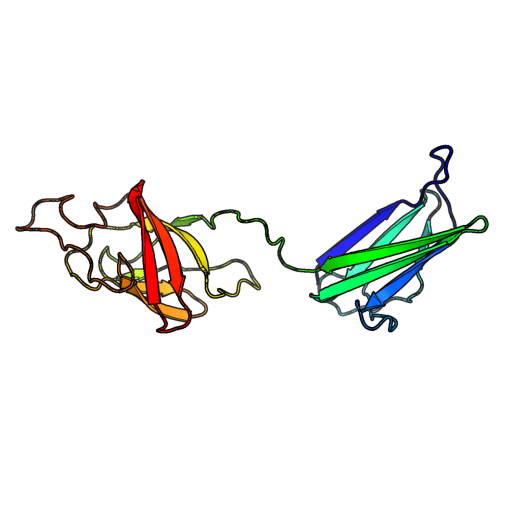 . THR A 1 99 ? 18.881 -8.158 -18.754 1.00 96.06 99 THR A CA 1
ATOM 737 C C . THR A 1 99 ? 18.752 -6.667 -18.427 1.00 96.06 99 THR A C 1
ATOM 739 O O . THR A 1 99 ? 17.708 -6.234 -17.943 1.00 96.06 99 THR A O 1
ATOM 742 N N . GLY A 1 100 ? 19.789 -5.863 -18.696 1.00 94.69 100 GLY A N 1
ATOM 743 C CA . GLY A 1 100 ? 19.705 -4.402 -18.538 1.00 94.69 100 GLY A CA 1
ATOM 744 C C . GLY A 1 100 ? 18.654 -3.736 -19.441 1.00 94.69 100 GLY A C 1
ATOM 745 O O . GLY A 1 100 ? 18.120 -2.689 -19.091 1.00 94.69 100 GLY A O 1
ATOM 746 N N . ASP A 1 101 ? 18.290 -4.388 -20.551 1.00 97.12 101 ASP A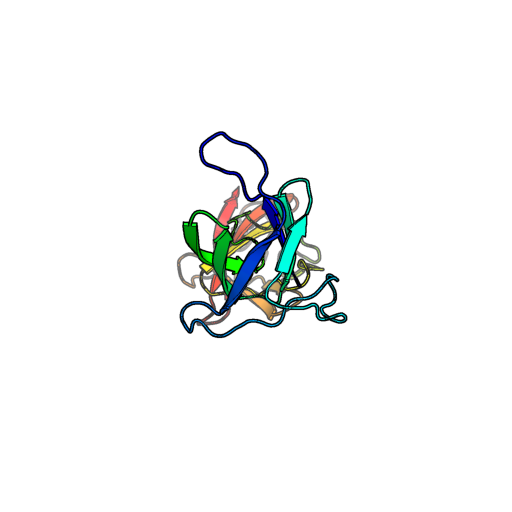 N 1
ATOM 747 C CA . ASP A 1 101 ? 17.273 -3.911 -21.502 1.00 97.12 101 ASP A CA 1
ATOM 748 C C . ASP A 1 101 ? 15.861 -4.448 -21.225 1.00 97.12 101 ASP A C 1
ATOM 750 O O . ASP A 1 101 ? 14.863 -3.892 -21.687 1.00 97.12 101 ASP A O 1
ATOM 754 N N . ALA A 1 102 ? 15.766 -5.545 -20.477 1.00 97.44 102 ALA A N 1
ATOM 755 C CA . ALA A 1 102 ? 14.521 -6.218 -20.132 1.00 97.44 102 ALA A CA 1
ATOM 756 C C . ALA A 1 102 ? 14.614 -6.738 -18.695 1.00 97.44 102 ALA A C 1
ATOM 758 O O . ALA A 1 102 ? 14.839 -7.927 -18.442 1.00 97.44 102 ALA A O 1
ATOM 759 N N . MET A 1 103 ? 14.476 -5.813 -17.748 1.00 97.88 103 MET A N 1
ATOM 760 C CA . MET A 1 103 ? 14.490 -6.115 -16.323 1.00 97.88 103 MET A CA 1
ATOM 761 C C . MET A 1 103 ? 13.176 -6.763 -15.890 1.00 97.88 103 MET A C 1
ATOM 763 O O . MET A 1 103 ? 12.107 -6.482 -16.432 1.00 97.88 103 MET A O 1
ATOM 767 N N . ILE A 1 104 ? 13.241 -7.622 -14.877 1.00 96.81 104 ILE A N 1
ATOM 768 C CA . ILE A 1 104 ? 12.075 -8.321 -14.331 1.00 96.81 104 ILE A CA 1
ATOM 769 C C . ILE A 1 104 ? 12.108 -8.262 -12.806 1.00 96.81 104 ILE A C 1
ATOM 771 O O . ILE A 1 104 ? 13.075 -8.716 -12.186 1.00 96.81 104 ILE A O 1
ATOM 775 N N . ILE A 1 105 ? 11.020 -7.772 -12.210 1.00 94.00 105 ILE A N 1
ATOM 776 C CA . ILE A 1 105 ? 10.734 -7.908 -10.780 1.00 94.00 105 ILE A CA 1
ATOM 777 C C . ILE A 1 105 ? 9.770 -9.080 -10.594 1.00 94.00 105 ILE A C 1
ATOM 779 O O . ILE A 1 105 ? 8.686 -9.096 -11.167 1.00 94.00 105 ILE A O 1
ATOM 783 N N . ALA A 1 106 ? 10.168 -10.081 -9.807 1.00 86.88 106 ALA A N 1
ATOM 784 C CA . ALA A 1 106 ? 9.435 -11.347 -9.716 1.00 86.88 106 ALA A CA 1
ATOM 785 C C . ALA A 1 106 ? 8.197 -11.297 -8.803 1.00 86.88 106 ALA A C 1
ATOM 787 O O . ALA A 1 106 ? 7.261 -12.070 -8.993 1.00 86.88 106 ALA A O 1
ATOM 788 N N . SER A 1 107 ? 8.183 -10.411 -7.805 1.00 82.94 107 SER A N 1
ATOM 789 C CA . SER A 1 107 ? 7.089 -10.325 -6.835 1.00 82.94 107 SER A CA 1
ATOM 790 C C . SER A 1 107 ? 6.996 -8.941 -6.210 1.00 82.94 107 SER A C 1
ATOM 792 O O . SER A 1 107 ? 8.018 -8.358 -5.849 1.00 82.94 107 SER A O 1
ATOM 794 N N . PHE A 1 108 ? 5.769 -8.479 -6.001 1.00 79.88 108 PHE A N 1
ATOM 795 C CA . PHE A 1 108 ? 5.447 -7.391 -5.084 1.00 79.88 108 PHE A CA 1
ATOM 796 C C . PHE A 1 108 ? 4.818 -7.953 -3.802 1.00 79.88 108 PHE A C 1
ATOM 798 O O . PHE A 1 108 ? 4.291 -9.072 -3.831 1.00 79.88 108 PHE A O 1
ATOM 805 N N . PRO A 1 109 ? 4.857 -7.208 -2.681 1.00 73.44 109 PRO A N 1
ATOM 806 C CA . PRO A 1 109 ? 4.035 -7.520 -1.520 1.00 73.44 109 PRO A CA 1
ATOM 807 C C . PRO A 1 109 ? 2.562 -7.689 -1.917 1.00 73.44 109 PRO A C 1
ATOM 809 O O . PRO A 1 109 ? 2.061 -7.034 -2.833 1.00 73.44 109 PRO A O 1
ATOM 812 N N . THR A 1 110 ? 1.851 -8.582 -1.235 1.00 63.69 110 THR A N 1
ATOM 813 C CA . THR A 1 110 ? 0.421 -8.804 -1.487 1.00 63.69 110 THR A CA 1
ATOM 814 C C . THR A 1 110 ? -0.373 -7.522 -1.247 1.00 63.69 110 THR A C 1
ATOM 816 O O . THR A 1 110 ? -0.221 -6.916 -0.190 1.00 63.69 110 THR A O 1
ATOM 819 N N . GLY A 1 111 ? -1.241 -7.148 -2.191 1.00 61.06 111 GLY A N 1
ATOM 820 C CA . GLY A 1 111 ? -2.054 -5.927 -2.101 1.00 61.06 111 GLY A CA 1
ATOM 821 C C . GLY A 1 111 ? -1.358 -4.661 -2.605 1.00 61.06 111 GLY A C 1
ATOM 822 O O . GLY A 1 111 ? -1.963 -3.597 -2.594 1.00 61.06 111 GLY A O 1
ATOM 823 N N . PHE A 1 112 ? -0.116 -4.759 -3.087 1.00 69.00 112 PHE A N 1
ATOM 824 C CA . PHE A 1 112 ? 0.576 -3.615 -3.667 1.00 69.00 112 PHE A CA 1
ATOM 825 C C . PHE A 1 112 ? -0.042 -3.230 -5.020 1.00 69.00 112 PHE A C 1
ATOM 827 O O . PHE A 1 112 ? -0.030 -4.021 -5.969 1.00 69.00 112 PHE A O 1
ATOM 834 N N . ALA A 1 113 ? -0.556 -2.007 -5.107 1.00 75.25 113 ALA A N 1
ATOM 835 C CA . ALA A 1 113 ? -1.011 -1.377 -6.338 1.00 75.25 113 ALA A CA 1
ATOM 836 C C . ALA A 1 113 ? -0.165 -0.125 -6.573 1.00 75.25 113 ALA A C 1
ATOM 838 O O . ALA A 1 113 ? -0.019 0.674 -5.655 1.00 75.25 113 ALA A O 1
ATOM 839 N N . LEU A 1 114 ? 0.381 0.043 -7.781 1.00 80.19 114 LEU A N 1
ATOM 840 C CA . LEU A 1 114 ? 1.057 1.291 -8.131 1.00 80.19 114 LEU A CA 1
ATOM 841 C C . LEU A 1 114 ? 0.028 2.333 -8.563 1.00 80.19 114 LEU A C 1
ATOM 843 O O . LEU A 1 114 ? -0.802 2.092 -9.445 1.00 80.19 114 LEU A O 1
ATOM 847 N N . THR A 1 115 ? 0.137 3.507 -7.970 1.00 85.69 115 THR A N 1
ATOM 848 C CA . THR A 1 115 ? -0.594 4.727 -8.291 1.00 85.69 115 THR A CA 1
ATOM 849 C C . THR A 1 115 ? 0.351 5.772 -8.887 1.00 85.69 115 THR A C 1
ATOM 851 O O . THR A 1 115 ? 1.572 5.682 -8.752 1.00 85.69 115 THR A O 1
ATOM 854 N N . ASP A 1 116 ? -0.192 6.736 -9.642 1.00 86.88 116 ASP A N 1
ATOM 855 C CA . ASP A 1 116 ? 0.640 7.747 -10.308 1.00 86.88 116 ASP A CA 1
ATOM 856 C C . ASP A 1 116 ? 1.507 8.499 -9.292 1.00 86.88 116 ASP A C 1
ATOM 858 O O . ASP A 1 116 ? 0.992 9.095 -8.349 1.00 86.88 116 ASP A O 1
ATOM 862 N N . GLY A 1 117 ? 2.819 8.503 -9.523 1.00 86.38 117 GLY A N 1
ATOM 863 C CA . GLY A 1 117 ? 3.778 9.147 -8.634 1.00 86.38 117 GLY A CA 1
ATOM 864 C C . GLY A 1 117 ? 4.495 8.208 -7.669 1.00 86.38 117 GLY A C 1
ATOM 865 O O . GLY A 1 117 ? 5.490 8.649 -7.098 1.00 86.38 117 GLY A O 1
ATOM 866 N N . ASP A 1 118 ? 4.076 6.946 -7.542 1.00 86.75 118 ASP A N 1
ATOM 867 C CA . ASP A 1 118 ? 4.762 5.974 -6.686 1.00 86.75 118 ASP A CA 1
ATOM 868 C C . ASP A 1 118 ? 6.202 5.736 -7.142 1.00 86.75 118 ASP A C 1
ATOM 870 O O . ASP A 1 118 ? 6.486 5.642 -8.339 1.00 86.75 118 ASP A O 1
ATOM 874 N N . GLU A 1 119 ? 7.112 5.609 -6.178 1.00 90.06 119 GLU A N 1
ATOM 875 C CA . GLU A 1 119 ? 8.537 5.403 -6.420 1.00 90.06 119 GLU A CA 1
ATOM 876 C C . GLU A 1 119 ? 8.984 4.022 -5.940 1.00 90.06 119 GLU A C 1
ATOM 878 O O . GLU A 1 119 ? 8.666 3.579 -4.836 1.00 90.06 119 GLU A O 1
ATOM 883 N N . ILE A 1 120 ? 9.759 3.342 -6.782 1.00 89.75 120 ILE A N 1
ATOM 884 C CA . ILE A 1 120 ? 10.412 2.077 -6.459 1.00 89.75 120 ILE A CA 1
ATOM 885 C C . ILE A 1 120 ? 11.915 2.220 -6.657 1.00 89.75 120 ILE A C 1
ATOM 887 O O . ILE A 1 120 ? 12.378 2.898 -7.578 1.00 89.75 120 ILE A O 1
ATOM 891 N N . ARG A 1 121 ? 12.688 1.525 -5.829 1.00 92.12 121 ARG A N 1
ATOM 892 C CA . ARG A 1 121 ? 14.136 1.424 -5.988 1.00 92.12 121 ARG A CA 1
ATOM 893 C C . ARG A 1 121 ? 14.483 0.049 -6.519 1.00 92.12 121 ARG A C 1
ATOM 895 O O . ARG A 1 121 ? 13.977 -0.960 -6.042 1.00 92.12 121 ARG A O 1
ATOM 902 N N . VAL A 1 122 ? 15.347 -0.007 -7.519 1.00 94.50 122 VAL A N 1
ATOM 903 C CA . VAL A 1 122 ? 15.689 -1.248 -8.208 1.00 94.50 122 VAL A CA 1
ATOM 904 C C . VAL A 1 122 ? 17.199 -1.370 -8.307 1.00 94.50 122 VAL A C 1
ATOM 906 O O . VAL A 1 122 ? 17.870 -0.463 -8.786 1.00 94.50 122 VAL A O 1
ATOM 909 N N . ARG A 1 123 ? 17.746 -2.516 -7.907 1.00 96.00 123 ARG A N 1
ATOM 910 C CA . ARG A 1 123 ? 19.101 -2.917 -8.285 1.00 96.00 123 ARG A CA 1
ATOM 911 C C . ARG A 1 123 ? 19.066 -3.563 -9.665 1.00 96.00 123 ARG A C 1
ATOM 913 O O . ARG A 1 123 ? 18.469 -4.629 -9.827 1.00 96.00 123 ARG A O 1
ATOM 920 N N . ALA A 1 124 ? 19.712 -2.925 -10.634 1.00 96.31 124 ALA A N 1
ATOM 921 C CA . ALA A 1 124 ? 19.779 -3.365 -12.019 1.00 96.31 124 ALA A CA 1
ATOM 922 C C . ALA A 1 124 ? 20.631 -4.633 -12.182 1.00 96.31 124 ALA A C 1
ATOM 924 O O . ALA A 1 124 ? 21.600 -4.874 -11.455 1.00 96.31 124 ALA A O 1
ATOM 925 N N . VAL A 1 125 ? 20.271 -5.445 -13.176 1.00 96.12 125 VAL A N 1
ATOM 926 C CA . VAL A 1 125 ? 20.948 -6.711 -13.513 1.00 96.12 125 VAL A CA 1
ATOM 927 C C . VAL A 1 125 ? 22.009 -6.549 -14.610 1.00 96.12 125 VAL A C 1
ATOM 929 O O . VAL A 1 125 ? 22.828 -7.439 -14.821 1.00 96.12 125 VAL A O 1
ATOM 932 N N . GLY A 1 126 ? 22.027 -5.404 -15.291 1.00 94.50 126 GLY A N 1
ATOM 933 C CA . GLY A 1 126 ? 22.953 -5.092 -16.373 1.00 94.50 126 GLY A CA 1
ATOM 934 C C . GLY A 1 126 ? 22.785 -3.653 -16.850 1.00 94.50 126 GLY A C 1
ATOM 935 O O . GLY A 1 126 ? 21.861 -2.965 -16.425 1.00 94.50 126 GLY A O 1
ATOM 936 N N . GLU A 1 127 ? 23.689 -3.217 -17.721 1.00 95.19 127 GLU A N 1
ATOM 937 C CA . GLU A 1 127 ? 23.616 -1.906 -18.371 1.00 95.19 127 GLU A CA 1
ATOM 938 C C . GLU A 1 127 ? 22.585 -1.908 -19.501 1.00 95.19 127 GLU A C 1
ATOM 940 O O . GLU A 1 127 ? 22.375 -2.945 -20.138 1.00 95.19 127 GLU A O 1
ATOM 945 N N . ASN A 1 128 ? 21.944 -0.762 -19.747 1.00 95.81 128 ASN A N 1
ATOM 946 C CA . ASN A 1 128 ? 21.046 -0.623 -20.886 1.00 95.81 128 ASN A CA 1
ATOM 947 C C . ASN A 1 128 ? 21.844 -0.398 -22.182 1.00 95.81 128 ASN A C 1
ATOM 949 O O . ASN A 1 128 ? 22.607 0.559 -22.324 1.00 95.81 128 ASN A O 1
ATOM 953 N N . THR A 1 129 ? 21.636 -1.283 -23.148 1.00 95.50 129 THR A N 1
ATOM 954 C CA . THR A 1 129 ? 22.208 -1.227 -24.497 1.00 95.50 129 THR A CA 1
ATOM 955 C C . THR A 1 129 ? 21.240 -0.642 -25.521 1.00 95.50 129 THR A C 1
ATOM 957 O O . THR A 1 129 ? 21.641 -0.389 -26.653 1.00 95.50 129 THR A O 1
ATOM 960 N N . VAL A 1 130 ? 19.988 -0.392 -25.120 1.00 95.81 130 VAL A N 1
ATOM 961 C CA . VAL A 1 130 ? 18.991 0.325 -25.921 1.00 95.81 130 VAL A CA 1
ATOM 962 C C . VAL A 1 130 ? 18.512 1.602 -25.233 1.00 95.81 130 VAL A C 1
ATOM 964 O O . VAL A 1 130 ? 18.591 1.760 -24.011 1.00 95.81 130 VAL A O 1
ATOM 967 N N . THR A 1 131 ? 17.944 2.506 -26.030 1.00 96.62 131 THR A N 1
ATOM 968 C CA . THR A 1 131 ? 17.350 3.773 -25.565 1.00 96.62 131 THR A CA 1
ATOM 969 C C . THR A 1 131 ? 15.961 3.629 -24.928 1.00 96.62 131 THR A C 1
ATOM 971 O O . THR A 1 131 ? 15.475 4.562 -24.292 1.00 96.62 131 THR A O 1
ATOM 974 N N . ALA A 1 132 ? 15.317 2.466 -25.068 1.00 96.56 132 ALA A N 1
ATOM 975 C CA . ALA A 1 132 ? 13.989 2.177 -24.518 1.00 96.56 132 ALA A CA 1
ATOM 976 C C . ALA A 1 132 ? 13.970 0.836 -23.755 1.00 96.56 132 ALA A C 1
ATOM 978 O O . ALA A 1 132 ? 13.277 -0.097 -24.173 1.00 96.56 132 ALA A O 1
ATOM 979 N N . PRO A 1 133 ? 14.757 0.695 -22.672 1.00 98.00 133 PRO A N 1
ATOM 980 C CA . PRO A 1 133 ? 14.735 -0.517 -21.870 1.00 98.00 133 PRO A CA 1
ATOM 981 C C . PRO A 1 133 ? 13.395 -0.646 -21.141 1.00 98.00 133 PRO A C 1
ATOM 983 O O . PRO A 1 133 ? 12.683 0.333 -20.901 1.00 98.00 133 PRO A O 1
ATOM 986 N N . THR A 1 134 ? 13.052 -1.875 -20.775 1.00 98.38 134 THR A N 1
ATOM 987 C CA . THR A 1 134 ? 11.790 -2.199 -20.104 1.00 98.38 134 THR A CA 1
ATOM 988 C C . THR A 1 134 ? 12.018 -2.801 -18.727 1.00 98.38 134 THR A C 1
ATOM 990 O O . THR A 1 134 ? 13.037 -3.443 -18.467 1.00 98.38 134 THR A O 1
ATOM 993 N N . ILE A 1 135 ? 11.034 -2.626 -17.848 1.00 97.62 135 ILE A N 1
ATOM 994 C CA . ILE A 1 135 ? 10.923 -3.348 -16.585 1.00 97.62 135 ILE A CA 1
ATOM 995 C C . ILE A 1 135 ? 9.559 -4.026 -16.498 1.00 97.62 135 ILE A C 1
ATOM 997 O O . ILE A 1 135 ? 8.518 -3.391 -16.640 1.00 97.62 135 ILE A O 1
ATOM 1001 N N . THR A 1 136 ? 9.564 -5.339 -16.285 1.00 96.75 136 THR A N 1
ATOM 1002 C CA . THR A 1 136 ? 8.351 -6.131 -16.081 1.00 96.75 136 THR A CA 1
ATOM 1003 C C . THR A 1 136 ? 8.015 -6.190 -14.604 1.00 96.75 136 THR A C 1
ATOM 1005 O O . THR A 1 136 ? 8.828 -6.653 -13.799 1.00 96.75 136 THR A O 1
ATOM 1008 N N . LEU A 1 137 ? 6.805 -5.753 -14.265 1.00 92.44 137 LEU A N 1
ATOM 1009 C CA . LEU A 1 137 ? 6.253 -5.813 -12.919 1.00 92.44 137 LEU A CA 1
ATOM 1010 C C . LEU A 1 137 ? 5.115 -6.842 -12.839 1.00 92.44 137 LEU A C 1
ATOM 1012 O O . LEU A 1 137 ? 4.308 -6.908 -13.767 1.00 92.44 137 LEU A O 1
ATOM 1016 N N . PRO A 1 138 ? 4.973 -7.600 -11.735 1.00 85.06 138 PRO A N 1
ATOM 1017 C CA . PRO A 1 138 ? 4.008 -8.703 -11.645 1.00 85.06 138 PRO A CA 1
ATOM 1018 C C . PRO A 1 138 ? 2.538 -8.313 -11.849 1.00 85.06 138 PRO A C 1
ATOM 1020 O O . PRO A 1 138 ? 1.740 -9.152 -12.254 1.00 85.06 138 PRO A O 1
ATOM 1023 N N . VAL A 1 139 ? 2.173 -7.063 -11.549 1.00 73.00 139 VAL A N 1
ATOM 1024 C CA . VAL A 1 139 ? 0.775 -6.591 -11.546 1.00 73.00 139 VAL A CA 1
ATOM 1025 C C . VAL A 1 139 ? 0.431 -5.767 -12.794 1.00 73.00 139 VAL A C 1
ATOM 1027 O O . VAL A 1 139 ? -0.730 -5.712 -13.184 1.00 73.00 139 VAL A O 1
ATOM 1030 N N . ILE A 1 140 ? 1.430 -5.160 -13.441 1.00 84.38 140 ILE A N 1
ATOM 1031 C CA . ILE A 1 140 ? 1.237 -4.206 -14.552 1.00 84.38 140 ILE A CA 1
ATOM 1032 C C . ILE A 1 140 ? 1.760 -4.761 -15.882 1.00 84.38 140 ILE A C 1
ATOM 1034 O O . ILE A 1 140 ? 1.262 -4.419 -16.949 1.00 84.38 140 ILE A O 1
ATOM 1038 N N . GLY A 1 141 ? 2.729 -5.677 -15.839 1.00 91.12 141 GLY A N 1
ATOM 1039 C CA . GLY A 1 141 ? 3.434 -6.150 -17.024 1.00 91.12 141 GLY A CA 1
ATOM 1040 C C . GLY A 1 141 ? 4.655 -5.289 -17.345 1.00 91.12 141 GLY A C 1
ATOM 1041 O O . GLY A 1 141 ? 5.248 -4.673 -16.459 1.00 91.12 141 GLY A O 1
ATOM 1042 N N . ALA A 1 142 ? 5.085 -5.323 -18.605 1.00 95.88 142 ALA A N 1
ATOM 1043 C CA . ALA A 1 142 ? 6.281 -4.627 -19.066 1.00 95.88 142 ALA A CA 1
ATOM 1044 C C . ALA A 1 142 ? 6.006 -3.138 -19.301 1.00 95.88 142 ALA A C 1
ATOM 1046 O O . ALA A 1 142 ? 5.149 -2.783 -20.106 1.00 95.88 142 ALA A O 1
ATOM 1047 N N . LEU A 1 143 ? 6.785 -2.283 -18.640 1.00 97.44 143 LEU A N 1
ATOM 1048 C CA . LEU A 1 143 ? 6.763 -0.836 -18.811 1.00 97.44 143 LEU A CA 1
ATOM 1049 C C . LEU A 1 143 ? 8.090 -0.354 -19.383 1.00 97.44 143 LEU A C 1
ATOM 1051 O O . LEU A 1 143 ? 9.156 -0.750 -18.908 1.00 97.44 143 LEU A O 1
ATOM 1055 N N . THR A 1 144 ? 8.031 0.535 -20.370 1.00 98.19 144 THR A N 1
ATOM 1056 C CA . THR A 1 144 ? 9.219 1.226 -20.880 1.00 98.19 144 THR A CA 1
ATOM 1057 C C . THR A 1 144 ? 9.696 2.260 -19.866 1.00 98.19 144 THR A C 1
ATOM 1059 O O . THR A 1 144 ? 8.889 2.972 -19.260 1.00 98.19 144 THR A O 1
ATOM 1062 N N . ILE A 1 145 ? 11.011 2.342 -19.689 1.00 98.06 145 ILE A N 1
ATOM 1063 C CA . ILE A 1 145 ? 11.667 3.322 -18.830 1.00 98.06 145 ILE A CA 1
ATOM 1064 C C . ILE A 1 145 ? 12.051 4.528 -19.693 1.00 98.06 145 ILE A C 1
ATOM 1066 O O . ILE A 1 145 ? 12.625 4.366 -20.767 1.00 98.06 145 ILE A O 1
ATOM 1070 N N . TYR A 1 146 ? 11.725 5.725 -19.217 1.00 97.56 146 TYR A N 1
ATOM 1071 C CA . TYR A 1 146 ? 12.078 7.018 -19.810 1.00 97.56 146 TYR A CA 1
ATOM 1072 C C . TYR A 1 146 ? 12.768 7.906 -18.772 1.00 97.56 146 TYR A C 1
ATOM 1074 O O . TYR A 1 146 ? 12.815 7.550 -17.598 1.00 97.56 146 TYR A O 1
ATOM 1082 N N . LYS A 1 147 ? 13.276 9.071 -19.179 1.00 94.50 147 LYS A N 1
ATOM 1083 C CA . LYS A 1 147 ? 13.798 10.116 -18.284 1.00 94.50 147 LYS A CA 1
ATOM 1084 C C . LYS A 1 147 ? 13.224 11.491 -18.627 1.00 94.50 147 LYS A C 1
ATOM 1086 O O . LYS A 1 147 ? 12.650 11.680 -19.695 1.00 94.50 147 LYS A O 1
ATOM 1091 N N . ASN A 1 148 ? 13.411 12.472 -17.744 1.00 88.94 148 ASN A N 1
ATOM 1092 C CA . ASN A 1 148 ? 13.105 13.892 -17.984 1.00 88.94 148 ASN A CA 1
ATOM 1093 C C . ASN A 1 148 ? 11.694 14.208 -18.533 1.00 88.94 148 ASN A C 1
ATOM 1095 O O . ASN A 1 148 ? 11.496 15.211 -19.214 1.00 88.94 148 ASN A O 1
ATOM 1099 N N . GLY A 1 149 ? 10.690 13.396 -18.211 1.00 85.69 149 GLY A N 1
ATOM 1100 C CA . GLY A 1 149 ? 9.313 13.578 -18.661 1.00 85.69 149 GLY A CA 1
ATOM 1101 C C . GLY A 1 149 ? 8.969 12.868 -19.971 1.00 85.69 149 GLY A C 1
ATOM 1102 O O . GLY A 1 149 ? 7.977 13.243 -20.595 1.00 85.69 149 GLY A O 1
ATOM 1103 N N . GLY A 1 150 ? 9.724 11.837 -20.365 1.00 91.19 150 GLY A N 1
ATOM 1104 C CA . GLY A 1 150 ? 9.436 11.015 -21.550 1.00 91.19 150 GLY A CA 1
ATOM 1105 C C . GLY A 1 150 ? 10.560 10.934 -22.586 1.00 91.19 150 GLY A C 1
ATOM 1106 O O . GLY A 1 150 ? 10.350 10.363 -23.656 1.00 91.19 150 GLY A O 1
ATOM 1107 N N . ASP A 1 151 ? 11.740 11.475 -22.293 1.00 96.25 151 ASP A N 1
ATOM 1108 C CA . ASP A 1 151 ? 12.920 11.321 -23.138 1.00 96.25 151 ASP A CA 1
ATOM 1109 C C . ASP A 1 151 ? 13.446 9.874 -23.074 1.00 96.25 151 ASP A C 1
ATOM 1111 O O . ASP A 1 151 ? 13.416 9.251 -22.006 1.00 96.25 151 ASP A O 1
ATOM 1115 N N . PRO A 1 152 ? 13.959 9.317 -24.186 1.00 97.06 152 PRO A N 1
ATOM 1116 C CA . PRO A 1 152 ? 14.642 8.025 -24.174 1.00 97.06 152 PRO A CA 1
ATOM 1117 C C . PRO A 1 152 ? 15.885 8.040 -23.276 1.00 97.06 152 PRO A C 1
ATOM 1119 O O . PRO A 1 152 ? 16.504 9.088 -23.069 1.00 97.06 152 PRO A O 1
ATOM 1122 N N . LEU A 1 153 ? 16.297 6.872 -22.788 1.00 96.94 153 LEU A N 1
ATOM 1123 C CA . LEU A 1 153 ? 17.562 6.734 -22.070 1.00 96.94 153 LEU A CA 1
ATOM 1124 C C . LEU A 1 153 ? 18.740 6.859 -23.042 1.00 96.94 153 LEU A C 1
ATOM 1126 O O . LEU A 1 153 ? 18.634 6.562 -24.232 1.00 96.94 153 LEU A O 1
ATOM 1130 N N . ASN A 1 154 ? 19.889 7.264 -22.514 1.00 95.31 154 ASN A N 1
ATOM 1131 C CA . ASN A 1 154 ? 21.167 7.083 -23.178 1.00 95.31 154 ASN A CA 1
ATOM 1132 C C . ASN A 1 154 ? 21.508 5.597 -23.118 1.00 95.31 154 ASN A C 1
ATOM 1134 O O . ASN A 1 154 ? 21.520 5.012 -22.036 1.00 95.31 154 ASN A O 1
ATOM 1138 N N . GLU A 1 155 ? 21.775 4.995 -24.268 1.00 94.25 155 GLU A N 1
ATOM 1139 C CA . GLU A 1 155 ? 22.279 3.628 -24.361 1.00 94.25 155 GLU A CA 1
ATOM 1140 C C . GLU A 1 155 ? 23.799 3.581 -24.212 1.00 94.25 155 GLU A C 1
ATOM 1142 O O . GLU A 1 155 ? 24.492 4.569 -24.487 1.00 94.25 155 GLU A O 1
ATOM 1147 N N . GLN A 1 156 ? 24.306 2.406 -23.845 1.00 92.94 156 GLN A N 1
ATOM 1148 C CA . GLN A 1 156 ? 25.727 2.096 -23.864 1.00 92.94 156 GLN A CA 1
ATOM 1149 C C . GLN A 1 156 ? 26.373 2.496 -25.202 1.00 92.94 156 GLN A C 1
ATOM 1151 O O . GLN A 1 156 ? 26.064 1.959 -26.266 1.00 92.94 156 GLN A O 1
ATOM 1156 N N . GLN A 1 157 ? 27.333 3.414 -25.149 1.00 88.81 157 GLN A N 1
ATOM 1157 C CA . GLN A 1 157 ? 28.039 3.922 -26.317 1.00 88.81 157 GLN A CA 1
ATOM 1158 C C . GLN A 1 157 ? 29.241 3.037 -26.658 1.00 88.81 157 GLN A C 1
ATOM 1160 O O . GLN A 1 157 ? 30.134 2.816 -25.841 1.00 88.81 157 GLN A O 1
ATOM 1165 N N . GLY A 1 158 ? 29.297 2.540 -27.898 1.00 80.25 158 GLY A N 1
ATOM 1166 C CA . GLY A 1 158 ? 30.493 1.892 -28.458 1.00 80.25 158 GLY A CA 1
ATOM 1167 C C . GLY A 1 158 ? 31.000 0.662 -27.691 1.00 80.25 158 GLY A C 1
ATOM 1168 O O . GLY A 1 158 ? 32.193 0.366 -27.752 1.00 80.25 158 GLY A O 1
ATOM 1169 N N . GLY A 1 159 ? 30.129 -0.027 -26.945 1.00 76.25 159 GLY A N 1
ATOM 1170 C CA . GLY A 1 159 ? 30.501 -1.160 -26.088 1.00 76.25 159 GLY A CA 1
ATOM 1171 C C . GLY A 1 159 ? 31.328 -0.775 -24.854 1.00 76.25 159 GLY A C 1
ATOM 1172 O O . GLY A 1 159 ? 31.908 -1.649 -24.209 1.00 76.25 159 GLY A O 1
ATOM 1173 N N . GLN A 1 160 ? 31.415 0.518 -24.524 1.00 81.75 160 GLN A N 1
ATOM 1174 C CA . GLN A 1 160 ? 32.073 0.993 -23.311 1.00 81.75 160 GLN A CA 1
ATOM 1175 C C . GLN A 1 160 ? 31.109 0.900 -22.134 1.00 81.75 160 GLN A C 1
ATOM 1177 O O . GLN A 1 160 ? 30.058 1.533 -22.145 1.00 81.75 160 GLN A O 1
ATOM 1182 N N . ALA A 1 161 ? 31.453 0.087 -21.136 1.00 82.19 161 ALA A N 1
ATOM 1183 C CA . ALA A 1 161 ? 30.609 -0.104 -19.964 1.00 82.19 161 ALA A CA 1
ATOM 1184 C C . ALA A 1 161 ? 30.440 1.193 -19.151 1.00 82.19 161 ALA A C 1
ATOM 1186 O O . ALA A 1 161 ? 31.399 1.954 -19.000 1.00 82.19 161 ALA A O 1
ATOM 1187 N N . GLY A 1 162 ? 29.247 1.405 -18.600 1.00 83.44 162 GLY A N 1
ATOM 1188 C CA . GLY A 1 162 ? 28.907 2.537 -17.737 1.00 83.44 162 GLY A CA 1
ATOM 1189 C C . GLY A 1 162 ? 28.659 3.852 -18.476 1.00 83.44 162 GLY A C 1
ATOM 1190 O O . GLY A 1 162 ? 28.845 4.914 -17.890 1.00 83.44 162 GLY A O 1
ATOM 1191 N N . THR A 1 163 ? 28.291 3.798 -19.757 1.00 88.69 163 THR A N 1
ATOM 1192 C CA . THR A 1 163 ? 27.990 4.993 -20.567 1.00 88.69 163 THR A CA 1
ATOM 1193 C C . THR A 1 163 ? 26.496 5.187 -20.823 1.00 88.69 163 THR A C 1
ATOM 1195 O O . THR A 1 163 ? 26.094 6.293 -21.189 1.00 88.69 163 THR A O 1
ATOM 1198 N N . GLY A 1 164 ? 25.679 4.146 -20.620 1.00 90.75 164 GLY A N 1
ATOM 1199 C CA . GLY A 1 164 ? 24.221 4.261 -20.575 1.00 90.75 164 GLY A CA 1
ATOM 1200 C C . GLY A 1 164 ? 23.715 4.840 -19.249 1.00 90.75 164 GLY A C 1
ATOM 1201 O O . GLY A 1 164 ? 24.454 4.895 -18.273 1.00 90.75 164 GLY A O 1
ATOM 1202 N N . ASP A 1 165 ? 22.448 5.259 -19.186 1.00 95.00 165 ASP A N 1
ATOM 1203 C CA . ASP A 1 165 ? 21.872 5.818 -17.945 1.00 95.00 165 ASP A CA 1
ATOM 1204 C C . ASP A 1 165 ? 21.693 4.760 -16.830 1.00 95.00 165 ASP A C 1
ATOM 1206 O O . ASP A 1 165 ? 21.624 5.100 -15.649 1.00 95.00 165 ASP A O 1
ATOM 1210 N N . ILE A 1 166 ? 21.633 3.471 -17.183 1.00 94.94 166 ILE A N 1
ATOM 1211 C CA . ILE A 1 166 ? 21.735 2.345 -16.250 1.00 94.94 166 ILE A CA 1
ATOM 1212 C C . ILE A 1 166 ? 23.143 1.773 -16.404 1.00 94.94 166 ILE A C 1
ATOM 1214 O O . ILE A 1 166 ? 23.412 1.063 -17.362 1.00 94.94 166 ILE A O 1
ATOM 1218 N N . HIS A 1 167 ? 24.052 2.061 -15.472 1.00 91.25 167 HIS A N 1
ATOM 1219 C CA . HIS A 1 167 ? 25.489 1.835 -15.694 1.00 91.25 167 HIS A CA 1
ATOM 1220 C C . HIS A 1 167 ? 25.965 0.374 -15.642 1.00 91.25 167 HIS A C 1
ATOM 1222 O O . HIS A 1 167 ? 27.107 0.095 -16.006 1.00 91.25 167 HIS A O 1
ATOM 1228 N N . GLY A 1 168 ? 25.160 -0.568 -15.142 1.00 90.88 168 GLY A N 1
ATOM 1229 C CA . GLY A 1 168 ? 25.601 -1.958 -15.035 1.00 90.88 168 GLY A CA 1
ATOM 1230 C C . GLY A 1 168 ? 24.908 -2.783 -13.962 1.00 90.88 168 GLY A C 1
ATOM 1231 O O . GLY A 1 168 ? 24.031 -2.322 -13.232 1.00 90.88 168 GLY A O 1
ATOM 1232 N N . ALA A 1 169 ? 25.346 -4.037 -13.856 1.00 92.94 169 ALA A N 1
ATOM 1233 C CA . ALA A 1 169 ? 24.883 -4.951 -12.823 1.00 92.94 169 ALA A CA 1
ATOM 1234 C C . ALA A 1 169 ? 25.248 -4.429 -11.426 1.00 92.94 169 ALA A C 1
ATOM 1236 O O . ALA A 1 169 ? 26.392 -4.056 -11.168 1.00 92.94 169 ALA A O 1
ATOM 1237 N N . GLY A 1 170 ? 24.278 -4.440 -10.514 1.00 91.19 170 GLY A N 1
ATOM 1238 C CA . GLY A 1 170 ? 24.452 -3.959 -9.145 1.00 91.19 170 GLY A CA 1
ATOM 1239 C C . GLY A 1 170 ? 24.215 -2.460 -8.963 1.00 91.19 170 GLY A C 1
ATOM 1240 O O . GLY A 1 170 ? 24.129 -2.027 -7.818 1.00 91.19 170 GLY A O 1
ATOM 1241 N N . HIS A 1 171 ? 24.057 -1.699 -10.049 1.00 92.19 171 HIS A N 1
ATOM 1242 C CA . HIS A 1 171 ? 23.725 -0.281 -9.984 1.00 92.19 171 HIS A CA 1
ATOM 1243 C C . HIS A 1 171 ? 22.295 -0.087 -9.475 1.00 92.19 171 HIS A C 1
ATOM 1245 O O . HIS A 1 171 ? 21.390 -0.815 -9.888 1.00 92.19 171 HIS A O 1
ATOM 1251 N N . GLU A 1 172 ? 22.072 0.883 -8.593 1.00 95.12 172 GLU A N 1
ATOM 1252 C CA . GLU A 1 172 ? 20.750 1.134 -8.024 1.00 95.12 172 GLU A CA 1
ATOM 1253 C C . GLU A 1 172 ? 20.105 2.346 -8.700 1.00 95.12 172 GLU A C 1
ATOM 1255 O O . GLU A 1 172 ? 20.742 3.371 -8.939 1.00 95.12 172 GLU A O 1
ATOM 1260 N N . ILE A 1 173 ? 18.839 2.195 -9.077 1.00 95.25 173 ILE A N 1
ATOM 1261 C CA . ILE A 1 173 ? 18.054 3.216 -9.767 1.00 95.25 173 ILE A CA 1
ATOM 1262 C C . ILE A 1 173 ? 16.741 3.443 -9.030 1.00 95.25 173 ILE A C 1
ATOM 1264 O O . ILE A 1 173 ? 16.161 2.503 -8.482 1.00 95.25 173 ILE A O 1
ATOM 1268 N N . THR A 1 174 ? 16.254 4.677 -9.057 1.00 94.94 174 THR A N 1
ATOM 1269 C CA . THR A 1 174 ? 14.919 5.026 -8.566 1.00 94.94 174 THR A CA 1
ATOM 1270 C C . THR A 1 174 ? 14.019 5.307 -9.759 1.00 94.94 174 THR A C 1
ATOM 1272 O O . THR A 1 174 ? 14.334 6.146 -10.611 1.00 94.94 174 THR A O 1
ATOM 1275 N N . LEU A 1 175 ? 12.901 4.587 -9.819 1.00 94.56 175 LEU A N 1
ATOM 1276 C CA . LEU A 1 175 ? 11.897 4.686 -10.869 1.00 94.56 175 LEU A CA 1
ATOM 1277 C C . LEU A 1 175 ? 10.592 5.208 -10.278 1.00 94.56 175 LEU A C 1
ATOM 1279 O O . LEU A 1 175 ? 10.125 4.691 -9.268 1.00 94.56 175 LEU A O 1
ATOM 1283 N N . ARG A 1 176 ? 9.980 6.185 -10.943 1.00 93.50 176 ARG A N 1
ATOM 1284 C CA . ARG A 1 176 ? 8.643 6.680 -10.622 1.00 93.50 176 ARG A CA 1
ATOM 1285 C C . ARG A 1 176 ? 7.628 6.148 -11.623 1.00 93.50 176 ARG A C 1
ATOM 1287 O O . ARG A 1 176 ? 7.807 6.316 -12.831 1.00 93.50 176 ARG A O 1
ATOM 1294 N N . TYR A 1 177 ? 6.546 5.559 -11.134 1.00 93.31 177 TYR A N 1
ATOM 1295 C CA . TYR A 1 177 ? 5.443 5.109 -11.970 1.00 93.31 177 TYR A CA 1
ATOM 1296 C C . TYR A 1 177 ? 4.612 6.294 -12.473 1.00 93.31 177 TYR A C 1
ATOM 1298 O O . TYR A 1 177 ? 4.288 7.221 -11.724 1.00 93.31 177 TYR A O 1
ATOM 1306 N N . ARG A 1 178 ? 4.265 6.261 -13.763 1.00 93.75 178 ARG A N 1
ATOM 1307 C CA . ARG A 1 178 ? 3.346 7.205 -14.400 1.00 93.75 178 ARG A CA 1
ATOM 1308 C C . ARG A 1 178 ? 2.163 6.455 -14.978 1.00 93.75 178 ARG A C 1
ATOM 1310 O O . ARG A 1 178 ? 2.362 5.598 -15.828 1.00 93.75 178 ARG A O 1
ATOM 1317 N N . ALA A 1 179 ? 0.949 6.820 -14.578 1.00 90.19 179 ALA A N 1
ATOM 1318 C CA . ALA A 1 179 ? -0.280 6.186 -15.056 1.00 90.19 179 ALA A CA 1
ATOM 1319 C C . ALA A 1 179 ? -0.743 6.727 -16.423 1.00 90.19 179 ALA A C 1
ATOM 1321 O O . ALA A 1 179 ? -1.567 6.103 -17.090 1.00 90.19 179 ALA A O 1
ATOM 1322 N N . SER A 1 180 ? -0.247 7.896 -16.857 1.00 87.56 180 SER A N 1
ATOM 1323 C CA . SER A 1 180 ? -0.618 8.490 -18.149 1.00 87.56 180 SER A CA 1
ATOM 1324 C C . SER A 1 180 ? 0.494 9.357 -18.778 1.00 87.56 180 SER A C 1
ATOM 1326 O O . SER A 1 180 ? 0.858 10.396 -18.220 1.00 87.56 180 SER A O 1
ATOM 1328 N N . PRO A 1 181 ? 1.029 8.978 -19.959 1.00 90.88 181 PRO A N 1
ATOM 1329 C CA . PRO A 1 181 ? 0.991 7.619 -20.509 1.00 90.88 181 PRO A CA 1
ATOM 1330 C C . PRO A 1 181 ? 1.666 6.618 -19.560 1.00 90.88 181 PRO A C 1
ATOM 1332 O O . PRO A 1 181 ? 2.600 6.996 -18.848 1.00 90.88 181 PRO A O 1
ATOM 1335 N N . GLU A 1 182 ? 1.187 5.371 -19.578 1.00 93.88 182 GLU A N 1
ATOM 1336 C CA . GLU A 1 182 ? 1.650 4.289 -18.702 1.00 93.88 182 GLU A CA 1
ATOM 1337 C C . GLU A 1 182 ? 3.127 3.953 -18.970 1.00 93.88 182 GLU A C 1
ATOM 1339 O O . GLU A 1 182 ? 3.475 3.457 -20.044 1.00 93.88 182 GLU A O 1
ATOM 1344 N N . ARG A 1 183 ? 4.014 4.300 -18.029 1.00 95.31 183 ARG A N 1
ATOM 1345 C CA . ARG A 1 183 ? 5.473 4.125 -18.158 1.00 95.31 183 ARG A CA 1
ATOM 1346 C C . ARG A 1 183 ? 6.192 4.217 -16.812 1.00 95.31 183 ARG A C 1
ATOM 1348 O O . ARG A 1 183 ? 5.600 4.603 -15.804 1.00 95.31 183 ARG A O 1
ATOM 1355 N N . MET A 1 184 ? 7.496 3.949 -16.833 1.00 96.56 184 MET A N 1
ATOM 1356 C CA . MET A 1 184 ? 8.414 4.268 -15.740 1.00 96.56 184 MET A CA 1
ATOM 1357 C C . MET A 1 184 ? 9.281 5.479 -16.071 1.00 96.56 184 MET A C 1
ATOM 1359 O O . MET A 1 184 ? 9.703 5.665 -17.210 1.00 96.56 184 MET A O 1
ATOM 1363 N N . GLU A 1 185 ? 9.567 6.286 -15.058 1.00 96.00 185 GLU A N 1
ATOM 1364 C CA . GLU A 1 185 ? 10.397 7.482 -15.153 1.00 96.00 185 GLU A CA 1
ATOM 1365 C C . GLU A 1 185 ? 11.641 7.309 -14.270 1.00 96.00 185 GLU A C 1
ATOM 1367 O O . GLU A 1 185 ? 11.527 7.183 -13.053 1.00 96.00 185 GLU A O 1
ATOM 1372 N N . LEU A 1 186 ? 12.829 7.293 -14.869 1.00 96.50 186 LEU A N 1
ATOM 1373 C CA . LEU A 1 186 ? 14.105 7.282 -14.167 1.00 96.50 186 LEU A CA 1
ATOM 1374 C C . LEU A 1 186 ? 14.344 8.659 -13.544 1.00 96.50 186 LEU A C 1
ATOM 1376 O O . LEU A 1 186 ? 14.523 9.651 -14.252 1.00 96.50 186 LEU A O 1
ATOM 1380 N N . ILE A 1 187 ? 14.346 8.706 -12.213 1.00 93.19 187 ILE A N 1
ATOM 1381 C CA . ILE A 1 187 ? 14.484 9.952 -11.443 1.00 93.19 187 ILE A CA 1
ATOM 1382 C C . ILE A 1 187 ? 15.761 10.004 -10.602 1.00 93.19 187 ILE A C 1
ATOM 1384 O O . ILE A 1 187 ? 16.148 11.079 -10.149 1.00 93.19 187 ILE A O 1
ATOM 1388 N N . GLY A 1 188 ? 16.425 8.864 -10.404 1.00 87.44 188 GLY A N 1
ATOM 1389 C CA . GLY A 1 188 ? 17.636 8.766 -9.598 1.00 87.44 188 GLY A CA 1
ATOM 1390 C C . GLY A 1 188 ? 18.514 7.592 -10.013 1.00 87.44 188 GLY A C 1
ATOM 1391 O O . GLY A 1 188 ? 18.019 6.535 -10.398 1.00 87.44 188 GLY A O 1
ATOM 1392 N N . VAL A 1 189 ? 19.821 7.809 -9.923 1.00 81.06 189 VAL A N 1
ATOM 1393 C CA . VAL A 1 189 ? 20.903 6.869 -10.236 1.00 81.06 189 VAL A CA 1
ATOM 1394 C C . VAL A 1 189 ? 21.877 7.005 -9.059 1.00 81.06 189 VAL A C 1
ATOM 1396 O O . VAL A 1 189 ? 22.372 8.110 -8.826 1.00 81.06 189 VAL A O 1
ATOM 1399 N N . ILE A 1 190 ? 22.053 5.943 -8.261 1.00 70.44 190 ILE A N 1
ATOM 1400 C CA . ILE A 1 190 ? 22.818 5.946 -6.995 1.00 70.44 190 ILE A CA 1
ATOM 1401 C C . ILE A 1 190 ? 24.037 5.030 -7.092 1.00 70.44 190 ILE A C 1
ATOM 1403 O O . ILE A 1 190 ? 23.859 3.864 -7.519 1.00 70.44 190 ILE A O 1
#

InterPro domains:
  IPR008969 Carboxypeptidase-like, regulatory domain superfamily [SSF49464] (8-75)

pLDDT: mean 90.47, std 9.94, range [43.16, 98.38]

Sequence (190 aa):
MEKRYDSVIDLKGNAVEGATVRVQSYPAGALSTIYSDSLGVTAIANPLTTDANGYFEYYAAEGHYSWVITTNAATKTINDIVHGPSEGGDESFFVATGTGDAMIIASFPTGFALTDGDEIRVRAVGENTVTAPTITLPVIGALTIYKNGGDPLNEQQGGQAGTGDIHGAGHEITLRYRASPERMELIGVI

Organism: NCBI:txid1070528

Radius of gyration: 23.93 Å; chains: 1; bounding box: 54×29×64 Å

Secondary structure (DSSP, 8-state):
-EEEEEE-B-TTS-B-TT-EEEEEETTT-PBPPEESSTTS-SEE-SSEE--TTSEEEEEE-SEEEEEEEE-SS-EEEEEEEEESS------EEEE-EE-SSEEE-----TT----TT-EEEEE-SS---SSS-EEEETTTEEEEEEETTTBPPPPPPTT-TT-SSS-STT-EEEEEEEETTEEEEEEEE-